Protein AF-A0A165X9K4-F1 (afdb_monomer_lite)

Foldseek 3Di:
DDDDDDDDDPPPPPPPPPQLDDDPVLVVVLVVCLVPVVLVVCCVQPVPCPDPVSCVVVQLVVLVVSCPDPSNVVVCVVPVPSSSVVSSVVNRCCSPPPNNVVSVVVVVVVDDPVDPPDDPDVVVVVVVVDDQFALLNVVCVVCVVVLVVCCVVVVPPDSVVSSVCVLVPDDPVVRVVSRVVSVVVVVVVVD

pLDDT: mean 76.03, std 18.78, range [31.62, 93.06]

Sequence (191 aa):
MAGSDENTTLEKKARGAKSTKLSPSQVSLVRAIVDGDFADHVREVDSTFKGFGTVSGWVDGKVKGILNMPEIRSNADEDPKGFTKSISNMFRNHYNNVLKKSYRLGLSSTGDPSSQALPPVDDGFVKLLLPPLTGRHLYEAENKAALNEQRVAGGVGNYQHVLKVAWDGLDGDARSEWEQRARDEEGNIDQ

Structure (mmCIF, N/CA/C/O backbone):
data_AF-A0A165X9K4-F1
#
_entry.id   AF-A0A165X9K4-F1
#
loop_
_atom_site.group_PDB
_atom_site.id
_atom_site.type_symbol
_atom_site.label_atom_id
_atom_site.label_alt_id
_atom_site.label_comp_id
_atom_site.label_asym_id
_atom_site.label_entity_id
_atom_site.label_seq_id
_atom_site.pdbx_PDB_ins_code
_atom_site.Cartn_x
_atom_site.Cartn_y
_atom_site.Cartn_z
_atom_site.occupancy
_atom_site.B_iso_or_equiv
_atom_site.auth_seq_id
_atom_site.auth_comp_id
_atom_site.auth_asym_id
_atom_site.auth_atom_id
_atom_site.pdbx_PDB_model_num
ATOM 1 N N . MET A 1 1 ? -62.594 31.881 13.524 1.00 36.97 1 MET A N 1
ATOM 2 C CA . MET A 1 1 ? -62.915 30.487 13.900 1.00 36.97 1 MET A CA 1
ATOM 3 C C . MET A 1 1 ? -61.973 29.559 13.146 1.00 36.97 1 MET A C 1
ATOM 5 O O . MET A 1 1 ? -61.484 29.951 12.100 1.00 36.97 1 MET A O 1
ATOM 9 N N . ALA A 1 2 ? -61.667 28.435 13.785 1.00 38.47 2 ALA A N 1
ATOM 10 C CA . ALA A 1 2 ? -60.535 27.516 13.642 1.00 38.47 2 ALA A CA 1
ATOM 11 C C . ALA A 1 2 ? -60.286 26.825 12.280 1.00 38.47 2 ALA A C 1
ATOM 13 O O . ALA A 1 2 ? -61.194 26.726 11.462 1.00 38.47 2 ALA A O 1
ATOM 14 N N . GLY A 1 3 ? -59.074 26.253 12.160 1.00 33.53 3 GLY A N 1
ATOM 15 C CA . GLY A 1 3 ? -58.672 25.169 11.240 1.00 33.53 3 GLY A CA 1
ATOM 16 C C . GLY A 1 3 ? -57.387 25.519 10.477 1.00 33.53 3 GLY A C 1
ATOM 17 O O . GLY A 1 3 ? -57.466 26.279 9.523 1.00 33.53 3 GLY A O 1
ATOM 18 N N . SER A 1 4 ? -56.172 25.261 10.982 1.00 43.62 4 SER A N 1
ATOM 19 C CA . SER A 1 4 ? -55.451 23.968 11.050 1.00 43.62 4 SER A CA 1
ATOM 20 C C . SER A 1 4 ? -55.237 23.323 9.680 1.00 43.62 4 SER A C 1
ATOM 22 O O . SER A 1 4 ? -56.209 22.864 9.108 1.00 43.62 4 SER A O 1
ATOM 24 N N . ASP A 1 5 ? -53.980 23.318 9.221 1.00 44.41 5 ASP A N 1
ATOM 25 C CA . ASP A 1 5 ? -53.308 22.306 8.378 1.00 44.41 5 ASP A CA 1
ATOM 26 C C . ASP A 1 5 ? -51.839 22.774 8.240 1.00 44.41 5 ASP A C 1
ATOM 28 O O . ASP A 1 5 ? -51.519 23.728 7.535 1.00 44.41 5 ASP A O 1
ATOM 32 N N . GLU A 1 6 ? -50.952 22.401 9.165 1.00 46.34 6 GLU A N 1
ATOM 33 C CA . GLU A 1 6 ? -50.006 21.288 8.982 1.00 46.34 6 GLU A CA 1
ATOM 34 C C . GLU A 1 6 ? -49.419 21.190 7.563 1.00 46.34 6 GLU A C 1
ATOM 36 O O . GLU A 1 6 ? -49.947 20.497 6.702 1.00 46.34 6 GLU A O 1
ATOM 41 N N . ASN A 1 7 ? -48.239 21.785 7.345 1.00 33.91 7 ASN A N 1
ATOM 42 C CA . ASN A 1 7 ? -47.247 21.105 6.513 1.00 33.91 7 ASN A CA 1
ATOM 43 C C . ASN A 1 7 ? -45.801 21.421 6.925 1.00 33.91 7 ASN A C 1
ATOM 45 O O . ASN A 1 7 ? -45.136 22.319 6.416 1.00 33.91 7 ASN A O 1
ATOM 49 N N . THR A 1 8 ? -45.360 20.648 7.913 1.00 35.78 8 THR A N 1
ATOM 50 C CA . THR A 1 8 ? -44.088 19.919 7.936 1.00 35.78 8 THR A CA 1
ATOM 51 C C . THR A 1 8 ? -42.862 20.631 7.361 1.00 35.78 8 THR A C 1
ATOM 53 O O . THR A 1 8 ? -42.432 20.417 6.228 1.00 35.78 8 THR A O 1
ATOM 56 N N . THR A 1 9 ? -42.211 21.388 8.239 1.00 34.47 9 THR A N 1
ATOM 57 C CA . THR A 1 9 ? -40.791 21.721 8.185 1.00 34.47 9 THR A CA 1
ATOM 58 C C . THR A 1 9 ? -39.959 20.459 7.919 1.00 34.47 9 THR A C 1
ATOM 60 O O . THR A 1 9 ? -39.709 19.655 8.817 1.00 34.47 9 THR A O 1
ATOM 63 N N . LEU A 1 10 ? -39.489 20.288 6.682 1.00 40.59 10 LEU A N 1
ATOM 64 C CA . LEU A 1 10 ? -38.404 19.366 6.347 1.00 40.59 10 LEU A CA 1
ATOM 65 C C . LEU A 1 10 ? -37.084 19.938 6.880 1.00 40.59 10 LEU A C 1
ATOM 67 O O . LEU A 1 10 ? -36.209 20.369 6.127 1.00 40.59 10 LEU A O 1
ATOM 71 N N . GLU A 1 11 ? -36.924 19.923 8.202 1.00 34.78 11 GLU A N 1
ATOM 72 C CA . GLU A 1 11 ? -35.610 20.014 8.821 1.00 34.78 11 GLU A CA 1
ATOM 73 C C . GLU A 1 11 ? -34.839 18.745 8.452 1.00 34.78 11 GLU A C 1
ATOM 75 O O . GLU A 1 11 ? -34.931 17.689 9.085 1.00 34.78 11 GLU A O 1
ATOM 80 N N . LYS A 1 12 ? -34.049 18.855 7.382 1.00 36.00 12 LYS A N 1
ATOM 81 C CA . LYS A 1 12 ? -32.903 17.984 7.150 1.00 36.00 12 LYS A CA 1
ATOM 82 C C . LYS A 1 12 ? -32.034 18.045 8.404 1.00 36.00 12 LYS A C 1
ATOM 84 O O . LYS A 1 12 ? -31.194 18.930 8.540 1.00 36.00 12 LYS A O 1
ATOM 89 N N . LYS A 1 13 ? -32.208 17.073 9.307 1.00 34.81 13 LYS A N 1
ATOM 90 C CA . LYS A 1 13 ? -31.216 16.720 10.325 1.00 34.81 13 LYS A CA 1
ATOM 91 C C . LYS A 1 13 ? -29.922 16.376 9.596 1.00 34.81 13 LYS A C 1
ATOM 93 O O . LYS A 1 13 ? -29.679 15.223 9.241 1.00 34.81 13 LYS A O 1
ATOM 98 N N . ALA A 1 14 ? -29.084 17.385 9.387 1.00 36.44 14 ALA A N 1
ATOM 99 C CA . ALA A 1 14 ? -27.665 17.213 9.177 1.00 36.44 14 ALA A CA 1
ATOM 100 C C . ALA A 1 14 ? -27.132 16.530 10.440 1.00 36.44 14 ALA A C 1
ATOM 102 O O . ALA A 1 14 ? -26.775 17.171 11.425 1.00 36.44 14 ALA A O 1
ATOM 103 N N . ARG A 1 15 ? -27.149 15.192 10.441 1.00 34.94 15 ARG A N 1
ATOM 104 C CA . ARG A 1 15 ? -26.413 14.376 11.402 1.00 34.94 15 ARG A CA 1
ATOM 105 C C . ARG A 1 15 ? -24.934 14.591 11.107 1.00 34.94 15 ARG A C 1
ATOM 107 O O . ARG A 1 15 ? -24.289 13.763 10.472 1.00 34.94 15 ARG A O 1
ATOM 114 N N . GLY A 1 16 ? -24.408 15.726 11.558 1.00 31.62 16 GLY A N 1
ATOM 115 C CA . GLY A 1 16 ? -22.992 15.889 11.818 1.00 31.62 16 GLY A CA 1
ATOM 116 C C . GLY A 1 16 ? -22.645 14.914 12.930 1.00 31.62 16 GLY A C 1
ATOM 117 O O . GLY A 1 16 ? -22.695 15.263 14.106 1.00 31.62 16 GLY A O 1
ATOM 118 N N . ALA A 1 17 ? -22.383 13.658 12.562 1.00 37.91 17 ALA A N 1
ATOM 119 C CA . ALA A 1 17 ? -21.730 12.719 13.449 1.00 37.91 17 ALA A CA 1
ATOM 120 C C . ALA A 1 17 ? -20.429 13.404 13.862 1.00 37.91 17 ALA A C 1
ATOM 122 O O . ALA A 1 17 ? -19.549 13.618 13.023 1.00 37.91 17 ALA A O 1
ATOM 123 N N . LYS A 1 18 ? -20.344 13.828 15.129 1.00 40.06 18 LYS A N 1
ATOM 124 C CA . LYS A 1 18 ? -19.078 14.256 15.716 1.00 40.06 18 LYS A CA 1
ATOM 125 C C . LYS A 1 18 ? -18.093 13.152 15.363 1.00 40.06 18 LYS A C 1
ATOM 127 O O . LYS A 1 18 ? -18.348 11.984 15.631 1.00 40.06 18 LYS A O 1
ATOM 132 N N . SER A 1 19 ? -17.042 13.511 14.641 1.00 45.59 19 SER A N 1
ATOM 133 C CA . SER A 1 19 ? -15.975 12.589 14.290 1.00 45.59 19 SER A CA 1
ATOM 134 C C . SER A 1 19 ? -15.363 12.111 15.606 1.00 45.59 19 SER A C 1
ATOM 136 O O . SER A 1 19 ? -14.510 12.809 16.152 1.00 45.59 19 SER A O 1
ATOM 138 N N . THR A 1 20 ? -15.822 10.973 16.127 1.00 57.31 20 THR A N 1
ATOM 139 C CA . THR A 1 20 ? -15.344 10.370 17.373 1.00 57.31 20 THR A CA 1
ATOM 140 C C . THR A 1 20 ? -13.901 9.922 17.163 1.00 57.31 20 THR A C 1
ATOM 142 O O . THR A 1 20 ? -13.613 8.812 16.710 1.00 57.31 20 THR A O 1
ATOM 145 N N . LYS A 1 21 ? -12.981 10.864 17.378 1.00 68.00 21 LYS A N 1
ATOM 146 C CA . LYS A 1 21 ? -11.539 10.671 17.273 1.00 68.00 21 LYS A CA 1
ATOM 147 C C . LYS A 1 21 ? -11.036 10.260 18.645 1.00 68.00 21 LYS A C 1
ATOM 149 O O . LYS A 1 21 ? -11.203 11.003 19.607 1.00 68.00 21 LYS A O 1
ATOM 154 N N . LEU A 1 22 ? -10.412 9.087 18.699 1.00 79.19 22 LEU A N 1
ATOM 155 C CA . LEU A 1 22 ? -9.531 8.701 19.798 1.00 79.19 22 LEU A CA 1
ATOM 156 C C . LEU A 1 22 ? -8.566 9.860 20.082 1.00 79.19 22 LEU A C 1
ATOM 158 O O . LEU A 1 22 ? -8.049 10.480 19.143 1.00 79.19 22 LEU A O 1
ATOM 162 N N . SER A 1 23 ? -8.321 10.156 21.357 1.00 84.88 23 SER A N 1
ATOM 163 C CA . SER A 1 23 ? -7.286 11.124 21.720 1.00 84.88 23 SER A CA 1
ATOM 164 C C . SER A 1 23 ? -5.907 10.620 21.258 1.00 84.88 23 SER A C 1
ATOM 166 O O . SER A 1 23 ? -5.722 9.413 21.077 1.00 84.88 23 SER A O 1
ATOM 168 N N . PRO A 1 24 ? -4.898 11.493 21.088 1.00 85.06 24 PRO A N 1
ATOM 169 C CA . PRO A 1 24 ? -3.557 11.057 20.697 1.00 85.06 24 PRO A CA 1
ATOM 170 C C . PRO A 1 24 ? -2.967 9.974 21.616 1.00 85.06 24 PRO A C 1
ATOM 172 O O . PRO A 1 24 ? -2.331 9.044 21.128 1.00 85.06 24 PRO A O 1
ATOM 175 N N . SER A 1 25 ? -3.233 10.041 22.927 1.00 85.62 25 SER A N 1
ATOM 176 C CA . SER A 1 25 ? -2.797 9.019 23.887 1.00 85.62 25 SER A CA 1
ATOM 177 C C . SER A 1 25 ? -3.502 7.677 23.672 1.00 85.62 25 SER A C 1
ATOM 179 O O . SER A 1 25 ? -2.843 6.639 23.649 1.00 85.62 25 SER A O 1
ATOM 181 N N . GLN A 1 26 ? -4.816 7.689 23.430 1.00 87.31 26 GLN A N 1
ATOM 182 C CA . GLN A 1 26 ? -5.590 6.485 23.115 1.00 87.31 26 GLN A CA 1
ATOM 183 C C . GLN A 1 26 ? -5.147 5.863 21.785 1.00 87.31 26 GLN A C 1
ATOM 185 O O . GLN A 1 26 ? -5.042 4.644 21.678 1.00 87.31 26 GLN A O 1
ATOM 190 N N . VAL A 1 27 ? -4.832 6.684 20.776 1.00 87.44 27 VAL A N 1
ATOM 191 C CA . VAL A 1 27 ? -4.283 6.199 19.500 1.00 87.44 27 VAL A CA 1
ATOM 192 C C . VAL A 1 27 ? -2.945 5.498 19.715 1.00 87.44 27 VAL A C 1
ATOM 194 O O . VAL A 1 27 ? -2.758 4.412 19.172 1.00 87.44 27 VAL A O 1
ATOM 197 N N . SER A 1 28 ? -2.028 6.081 20.491 1.00 86.81 28 SER A N 1
ATOM 198 C CA . SER A 1 28 ? -0.728 5.459 20.779 1.00 86.81 28 SER A CA 1
ATOM 199 C C . SER A 1 28 ? -0.872 4.130 21.521 1.00 86.81 28 SER A C 1
ATOM 201 O O . SER A 1 28 ? -0.214 3.162 21.149 1.00 86.81 28 SER A O 1
ATOM 203 N N . LEU A 1 29 ? -1.777 4.055 22.503 1.00 88.75 29 LEU A N 1
ATOM 204 C CA . LEU A 1 29 ? -2.079 2.817 23.225 1.00 88.75 29 LEU A CA 1
ATOM 205 C C . LEU A 1 29 ? -2.577 1.720 22.270 1.00 88.75 29 LEU A C 1
ATOM 207 O O . LEU A 1 29 ? -2.040 0.615 22.245 1.00 88.75 29 LEU A O 1
ATOM 211 N N . VAL A 1 30 ? -3.577 2.037 21.442 1.00 88.19 30 VAL A N 1
ATOM 212 C CA . VAL A 1 30 ? -4.139 1.076 20.484 1.00 88.19 30 VAL A CA 1
ATOM 213 C C . VAL A 1 30 ? -3.096 0.677 19.440 1.00 88.19 30 VAL A C 1
ATOM 215 O O . VAL A 1 30 ? -3.024 -0.494 19.082 1.00 88.19 30 VAL A O 1
ATOM 218 N N . ARG A 1 31 ? -2.254 1.609 18.974 1.00 88.75 31 ARG A N 1
ATOM 219 C CA . ARG A 1 31 ? -1.158 1.298 18.042 1.00 88.75 31 ARG A CA 1
ATOM 220 C C . ARG A 1 31 ? -0.151 0.325 18.631 1.00 88.75 31 ARG A C 1
ATOM 222 O O . ARG A 1 31 ? 0.204 -0.610 17.935 1.00 88.75 31 ARG A O 1
ATOM 229 N N . ALA A 1 32 ? 0.242 0.479 19.894 1.00 87.38 32 ALA A N 1
ATOM 230 C CA . ALA A 1 32 ? 1.168 -0.459 20.528 1.00 87.38 32 ALA A CA 1
ATOM 231 C C . ALA A 1 32 ? 0.633 -1.905 20.501 1.00 87.38 32 ALA A C 1
ATOM 233 O O . ALA A 1 32 ? 1.378 -2.840 20.223 1.00 87.38 32 ALA A O 1
ATOM 234 N N . ILE A 1 33 ? -0.676 -2.080 20.709 1.00 87.62 33 ILE A N 1
ATOM 235 C CA . ILE A 1 33 ? -1.339 -3.392 20.640 1.00 87.62 33 ILE A CA 1
ATOM 236 C C . ILE A 1 33 ? -1.434 -3.896 19.190 1.00 87.62 33 ILE A C 1
ATOM 238 O O . ILE A 1 33 ? -1.255 -5.082 18.921 1.00 87.62 33 ILE A O 1
ATOM 242 N N . VAL A 1 34 ? -1.738 -3.003 18.247 1.00 88.81 34 VAL A N 1
ATOM 243 C CA . VAL A 1 34 ? -1.876 -3.337 16.821 1.00 88.81 34 VAL A CA 1
ATOM 244 C C . VAL A 1 34 ? -0.527 -3.702 16.187 1.00 88.81 34 VAL A C 1
ATOM 246 O O . VAL A 1 34 ? -0.467 -4.631 15.387 1.00 88.81 34 VAL A O 1
ATOM 249 N N . ASP A 1 35 ? 0.543 -2.993 16.531 1.00 85.56 35 ASP A N 1
ATOM 250 C CA . ASP A 1 35 ? 1.872 -3.201 15.951 1.00 85.56 35 ASP A CA 1
ATOM 251 C C . ASP A 1 35 ? 2.603 -4.400 16.598 1.00 85.56 35 ASP A C 1
ATOM 253 O O . ASP A 1 35 ? 3.458 -5.005 15.955 1.00 85.56 35 ASP A O 1
ATOM 257 N N . GLY A 1 36 ? 2.256 -4.755 17.844 1.00 86.31 36 GLY A N 1
ATOM 258 C CA . GLY A 1 36 ? 2.783 -5.916 18.575 1.00 86.31 36 GLY A CA 1
ATOM 259 C C . GLY A 1 36 ? 1.897 -7.159 18.441 1.00 86.31 36 GLY A C 1
ATOM 260 O O . GLY A 1 36 ? 1.981 -7.884 17.450 1.00 86.31 36 GLY A O 1
ATOM 261 N N . ASP A 1 37 ? 1.021 -7.382 19.430 1.00 87.00 37 ASP A N 1
ATOM 262 C CA . ASP A 1 37 ? 0.166 -8.576 19.570 1.00 87.00 37 ASP A CA 1
ATOM 263 C C . ASP A 1 37 ? -0.525 -9.004 18.268 1.00 87.00 37 ASP A C 1
ATOM 265 O O . ASP A 1 37 ? -0.632 -10.192 17.959 1.00 87.00 37 ASP A O 1
ATOM 269 N N . PHE A 1 38 ? -1.059 -8.040 17.517 1.00 90.88 38 PHE A N 1
ATOM 270 C CA . PHE A 1 38 ? -1.811 -8.349 16.306 1.00 90.88 38 PHE A CA 1
ATOM 271 C C . PHE A 1 38 ? -0.919 -8.759 15.139 1.00 90.88 38 PHE A C 1
ATOM 273 O O . PHE A 1 38 ? -1.299 -9.652 14.384 1.00 90.88 38 PHE A O 1
ATOM 280 N N . ALA A 1 39 ? 0.260 -8.154 14.992 1.00 86.50 39 ALA A N 1
ATOM 281 C CA . ALA A 1 39 ? 1.205 -8.551 13.957 1.00 86.50 39 ALA A CA 1
ATOM 282 C C . ALA A 1 39 ? 1.671 -9.999 14.161 1.00 86.50 39 ALA A C 1
ATOM 284 O O . ALA A 1 39 ? 1.718 -10.766 13.197 1.00 86.50 39 ALA A O 1
ATOM 285 N N . ASP A 1 40 ? 1.941 -10.390 15.407 1.00 88.44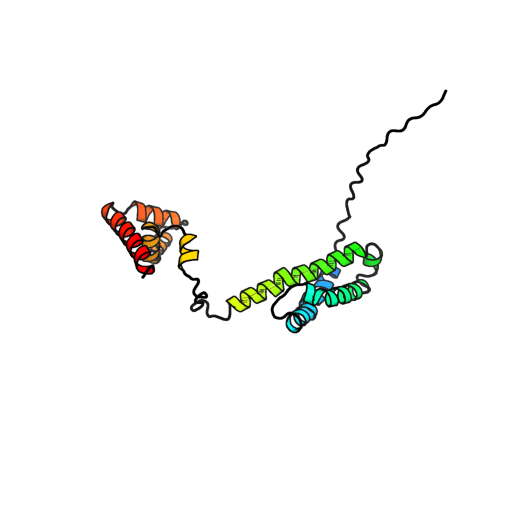 40 ASP A N 1
ATOM 286 C CA . ASP A 1 40 ? 2.346 -11.756 15.745 1.00 88.44 40 ASP A CA 1
ATOM 287 C C . ASP A 1 40 ? 1.211 -12.757 15.514 1.00 88.44 40 ASP A C 1
ATOM 289 O O . ASP A 1 40 ? 1.411 -13.773 14.845 1.00 88.44 40 ASP A O 1
ATOM 293 N N . HIS A 1 41 ? -0.010 -12.423 15.941 1.00 89.50 41 HIS A N 1
ATOM 294 C CA . HIS A 1 41 ? -1.173 -13.276 15.701 1.00 89.50 41 HIS A CA 1
ATOM 295 C C . HIS A 1 41 ? -1.468 -13.476 14.203 1.00 89.50 41 HIS A C 1
ATOM 297 O O . HIS A 1 41 ? -1.786 -14.582 13.765 1.00 89.50 41 HIS A O 1
ATOM 303 N N . VAL A 1 42 ? -1.338 -12.421 13.389 1.00 89.38 42 VAL A N 1
ATOM 304 C CA . VAL A 1 42 ? -1.527 -12.513 11.931 1.00 89.38 42 VAL A CA 1
ATOM 305 C C . VAL A 1 42 ? -0.479 -13.428 11.296 1.00 89.38 42 VAL A C 1
ATOM 307 O O . VAL A 1 42 ? -0.833 -14.212 10.419 1.00 89.38 42 VAL A O 1
ATOM 310 N N . ARG A 1 43 ? 0.787 -13.376 11.734 1.00 86.38 43 ARG A N 1
ATOM 311 C CA . ARG A 1 43 ? 1.837 -14.276 11.220 1.00 86.38 43 ARG A CA 1
ATOM 312 C C . ARG A 1 43 ? 1.549 -15.743 11.532 1.00 86.38 43 ARG A C 1
ATOM 314 O O . ARG A 1 43 ? 1.855 -16.591 10.702 1.00 86.38 43 ARG A O 1
ATOM 321 N N . GLU A 1 44 ? 0.971 -16.030 12.694 1.00 88.75 44 GLU A N 1
ATOM 322 C CA . GLU A 1 44 ? 0.642 -17.392 13.121 1.00 88.75 44 GLU A CA 1
ATOM 323 C C . GLU A 1 44 ? -0.581 -17.953 12.378 1.00 88.75 44 GLU A C 1
ATOM 325 O O . GLU A 1 44 ? -0.537 -19.062 11.846 1.00 88.75 44 GLU A O 1
ATOM 330 N N . VAL A 1 45 ? -1.670 -17.181 12.311 1.00 88.44 45 VAL A N 1
ATOM 331 C CA . VAL A 1 45 ? -2.980 -17.682 11.857 1.00 88.44 45 VAL A CA 1
ATOM 332 C C . VAL A 1 45 ? -3.249 -17.404 10.373 1.00 88.44 45 VAL A C 1
ATOM 334 O O . VAL A 1 45 ? -3.986 -18.147 9.723 1.00 88.44 45 VAL A O 1
ATOM 337 N N . ASP A 1 46 ? -2.651 -16.355 9.804 1.00 88.81 46 ASP A N 1
ATOM 338 C CA . ASP A 1 46 ? -2.842 -15.958 8.405 1.00 88.81 46 ASP A CA 1
ATOM 339 C C . ASP A 1 46 ? -1.528 -15.528 7.731 1.00 88.81 46 ASP A C 1
ATOM 341 O O . ASP A 1 46 ? -1.422 -14.452 7.137 1.00 88.81 46 ASP A O 1
ATOM 345 N N . SER A 1 47 ? -0.524 -16.407 7.784 1.00 84.00 47 SER A N 1
ATOM 346 C CA . SER A 1 47 ? 0.814 -16.183 7.212 1.00 84.00 47 SER A CA 1
ATOM 347 C C . SER A 1 47 ? 0.817 -15.838 5.715 1.00 84.00 47 SER A C 1
ATOM 349 O O . SER A 1 47 ? 1.730 -15.169 5.236 1.00 84.00 47 SER A O 1
ATOM 351 N N . THR A 1 48 ? -0.210 -16.260 4.970 1.00 84.19 48 THR A N 1
ATOM 352 C CA . THR A 1 48 ? -0.366 -16.008 3.525 1.00 84.19 48 THR A CA 1
ATOM 353 C C . THR A 1 48 ? -1.350 -14.882 3.190 1.00 84.19 48 THR A C 1
ATOM 355 O O . THR A 1 48 ? -1.627 -14.640 2.016 1.00 84.19 48 THR A O 1
ATOM 358 N N . PHE A 1 49 ? -1.912 -14.198 4.190 1.00 86.44 49 PHE A N 1
ATOM 359 C CA . PHE A 1 49 ? -2.842 -13.076 4.008 1.00 86.44 49 PHE A CA 1
ATOM 360 C C . PHE A 1 49 ? -4.085 -13.396 3.151 1.00 86.44 49 PHE A C 1
ATOM 362 O O . PHE A 1 49 ? -4.452 -12.625 2.245 1.00 86.44 49 PHE A O 1
ATOM 369 N N . LYS A 1 50 ? -4.754 -14.519 3.451 1.00 84.62 50 LYS A N 1
ATOM 370 C CA . LYS A 1 50 ? -5.982 -14.999 2.781 1.00 84.62 50 LYS A CA 1
ATOM 371 C C . LYS A 1 50 ? -7.125 -13.994 2.898 1.00 84.62 50 LYS A C 1
ATOM 373 O O . LYS A 1 50 ? -7.943 -13.874 1.989 1.00 84.62 50 LYS A O 1
ATOM 378 N N . GLY A 1 51 ? -7.154 -13.226 3.984 1.00 87.19 51 GLY A N 1
ATOM 379 C CA . GLY A 1 51 ? -8.077 -12.115 4.155 1.00 87.19 51 GLY A CA 1
ATOM 380 C C . GLY A 1 51 ? -8.344 -11.793 5.617 1.00 87.19 51 GLY A C 1
ATOM 381 O O . GLY A 1 51 ? -8.238 -12.638 6.497 1.00 87.19 51 GLY A O 1
ATOM 382 N N . PHE A 1 52 ? -8.783 -10.559 5.871 1.00 90.19 52 PHE A N 1
ATOM 383 C CA . PHE A 1 52 ? -9.040 -10.077 7.232 1.00 90.19 52 PHE A CA 1
ATOM 384 C C . PHE A 1 52 ? -10.094 -10.902 7.994 1.00 90.19 52 PHE A C 1
ATOM 386 O O . PHE A 1 52 ? -10.101 -10.901 9.219 1.00 90.19 52 PHE A O 1
ATOM 393 N N . GLY A 1 53 ? -10.976 -11.621 7.288 1.00 89.81 53 GLY A N 1
ATOM 394 C CA . GLY A 1 53 ? -11.966 -12.503 7.914 1.00 89.81 53 GLY A CA 1
ATOM 395 C C . GLY A 1 53 ? -11.348 -13.625 8.756 1.00 89.81 53 GLY A C 1
ATOM 396 O O . GLY A 1 53 ? -11.957 -14.049 9.729 1.00 89.81 53 GLY A O 1
ATOM 397 N N . THR A 1 54 ? -10.122 -14.059 8.446 1.00 88.50 54 THR A N 1
ATOM 398 C CA . THR A 1 54 ? -9.420 -15.105 9.208 1.00 88.50 54 THR A CA 1
ATOM 399 C C . THR A 1 54 ? -9.057 -14.645 10.623 1.00 88.50 54 THR A C 1
ATOM 401 O O . THR A 1 54 ? -9.042 -15.444 11.551 1.00 88.50 54 THR A O 1
ATOM 404 N N . VAL A 1 55 ? -8.805 -13.345 10.804 1.00 92.38 55 VAL A N 1
ATOM 405 C CA . VAL A 1 55 ? -8.389 -12.752 12.087 1.00 92.38 55 VAL A CA 1
ATOM 406 C C . VAL A 1 55 ? -9.490 -11.921 12.750 1.00 92.38 55 VAL A C 1
ATOM 408 O O . VAL A 1 55 ? -9.318 -11.451 13.874 1.00 92.38 55 VAL A O 1
ATOM 411 N N . SER A 1 56 ? -10.640 -11.732 12.092 1.00 91.31 56 SER A N 1
ATOM 412 C CA . SER A 1 56 ? -11.684 -10.817 12.572 1.00 91.31 56 SER A CA 1
ATOM 413 C C . SER A 1 56 ? -12.282 -11.243 13.910 1.00 91.31 56 SER A C 1
ATOM 415 O O . SER A 1 56 ? -12.531 -10.386 14.748 1.00 91.31 56 SER A O 1
ATOM 417 N N . GLY A 1 57 ? -12.446 -12.549 14.156 1.00 91.62 57 GLY A N 1
ATOM 418 C CA . GLY A 1 57 ? -12.966 -13.044 15.437 1.00 91.62 57 GLY A CA 1
ATOM 419 C C . GLY A 1 57 ? -12.053 -12.707 16.622 1.00 91.62 57 GLY A C 1
ATOM 420 O O . GLY A 1 57 ? -12.531 -12.314 17.687 1.00 91.62 57 GLY A O 1
ATOM 421 N N . TRP A 1 58 ? -10.734 -12.787 16.422 1.00 93.06 58 TRP A N 1
ATOM 422 C CA . TRP A 1 58 ? -9.754 -12.370 17.425 1.00 93.06 58 TRP A CA 1
ATOM 423 C C . TRP A 1 58 ? -9.778 -10.855 17.630 1.00 93.06 58 TRP A C 1
ATOM 425 O O . TRP A 1 58 ? -9.803 -10.384 18.769 1.00 93.06 58 TRP A O 1
ATOM 435 N N . VAL A 1 59 ? -9.839 -10.089 16.533 1.00 92.81 59 VAL A N 1
ATOM 436 C CA . VAL A 1 59 ? -9.928 -8.624 16.584 1.00 92.81 59 VAL A CA 1
ATOM 437 C C . VAL A 1 59 ? -11.167 -8.197 17.363 1.00 92.81 59 VAL A C 1
ATOM 439 O O . VAL A 1 59 ? -11.038 -7.393 18.278 1.00 92.81 59 VAL A O 1
ATOM 442 N N . ASP A 1 60 ? -12.340 -8.771 17.098 1.00 92.06 60 ASP A N 1
ATOM 443 C CA . ASP A 1 60 ? -13.577 -8.432 17.810 1.00 92.06 60 ASP A CA 1
ATOM 444 C C . ASP A 1 60 ? -13.462 -8.673 19.326 1.00 92.06 60 ASP A C 1
ATOM 446 O O . ASP A 1 60 ? -13.929 -7.860 20.132 1.00 92.06 60 ASP A O 1
ATOM 450 N N . GLY A 1 61 ? -12.799 -9.761 19.731 1.00 90.31 61 GLY A N 1
ATOM 451 C CA . GLY A 1 61 ? -12.486 -10.040 21.133 1.00 90.31 61 GLY A CA 1
ATOM 452 C C . GLY A 1 61 ? -11.534 -9.006 21.743 1.00 90.31 61 GLY A C 1
ATOM 453 O O . GLY A 1 61 ? -11.794 -8.477 22.826 1.00 90.31 61 GLY A O 1
ATOM 454 N N . LYS A 1 62 ? -10.459 -8.659 21.029 1.00 91.31 62 LYS A N 1
ATOM 455 C CA . LYS A 1 62 ? -9.475 -7.664 21.480 1.00 91.31 62 LYS A CA 1
ATOM 456 C C . LYS A 1 62 ? -10.048 -6.254 21.533 1.00 91.31 62 LYS A C 1
ATOM 458 O O . LYS A 1 62 ? -9.788 -5.556 22.507 1.00 91.31 62 LYS A O 1
ATOM 463 N N . VAL A 1 63 ? -10.877 -5.845 20.571 1.00 91.81 63 VAL A N 1
ATOM 464 C CA . VAL A 1 63 ? -11.560 -4.543 20.599 1.00 91.81 63 VAL A CA 1
ATOM 465 C C . VAL A 1 63 ? -12.451 -4.436 21.831 1.00 91.81 63 VAL A C 1
ATOM 467 O O . VAL A 1 63 ? -12.372 -3.435 22.536 1.00 91.81 63 VAL A O 1
ATOM 470 N N . LYS A 1 64 ? -13.224 -5.477 22.169 1.00 90.56 64 LYS A N 1
ATOM 471 C CA . LYS A 1 64 ? -13.995 -5.501 23.426 1.00 90.56 64 LYS A CA 1
ATOM 472 C C . LYS A 1 64 ? -13.097 -5.359 24.658 1.00 90.56 64 LYS A C 1
ATOM 474 O O . LYS A 1 64 ? -13.461 -4.644 25.585 1.00 90.56 64 LYS A O 1
ATOM 479 N N . GLY A 1 65 ? -11.927 -5.999 24.673 1.00 89.44 65 GLY A N 1
ATOM 480 C CA . GLY A 1 65 ? -10.942 -5.832 25.748 1.00 89.44 65 GLY A CA 1
ATOM 481 C C . GLY A 1 65 ? -10.423 -4.395 25.863 1.00 89.44 65 GLY A C 1
ATOM 482 O O . GLY A 1 65 ? -10.421 -3.829 26.951 1.00 89.44 65 GLY A O 1
ATOM 483 N N . ILE A 1 66 ? -10.063 -3.780 24.734 1.00 89.31 66 ILE A N 1
ATOM 484 C CA . ILE A 1 66 ? -9.558 -2.401 24.659 1.00 89.31 66 ILE A CA 1
ATOM 485 C C . ILE A 1 66 ? -10.612 -1.393 25.132 1.00 89.31 66 ILE A C 1
ATOM 487 O O . ILE A 1 66 ? -10.292 -0.465 25.866 1.00 89.31 66 ILE A O 1
ATOM 491 N N . LEU A 1 67 ? -11.879 -1.583 24.758 1.00 89.31 67 LEU A N 1
ATOM 492 C CA . LEU A 1 67 ? -12.972 -0.703 25.190 1.00 89.31 67 LEU A CA 1
ATOM 493 C C . LEU A 1 67 ? -13.191 -0.727 26.708 1.00 89.31 67 LEU A C 1
ATOM 495 O O . LEU A 1 67 ? -13.685 0.248 27.260 1.00 89.31 67 LEU A O 1
ATOM 499 N N . ASN A 1 68 ? -12.804 -1.810 27.385 1.00 89.38 68 ASN A N 1
ATOM 500 C CA . ASN A 1 68 ? -12.904 -1.932 28.838 1.00 89.38 68 ASN A CA 1
ATOM 501 C C . ASN A 1 68 ? -11.682 -1.371 29.590 1.00 89.38 68 ASN A C 1
ATOM 503 O O . ASN A 1 68 ? -11.692 -1.361 30.822 1.00 89.38 68 ASN A O 1
ATOM 507 N N . MET A 1 69 ? -10.641 -0.905 28.888 1.00 89.25 69 MET A N 1
ATOM 508 C CA . MET A 1 69 ? -9.461 -0.303 29.518 1.00 89.25 69 MET A CA 1
ATOM 509 C C . MET A 1 69 ? -9.819 1.039 30.173 1.00 89.25 69 MET A C 1
ATOM 511 O O . MET A 1 69 ? -10.549 1.819 29.556 1.00 89.25 69 MET A O 1
ATOM 515 N N . PRO A 1 70 ? -9.315 1.353 31.382 1.00 84.88 70 PRO A N 1
ATOM 516 C CA . PRO A 1 70 ? -9.655 2.584 32.105 1.00 84.88 70 PRO A CA 1
ATOM 517 C C . PRO A 1 70 ? -9.493 3.869 31.278 1.00 84.88 70 PRO A C 1
ATOM 519 O O . PRO A 1 70 ? -10.305 4.785 31.380 1.00 84.88 70 PRO A O 1
ATOM 522 N N . GLU A 1 71 ? -8.481 3.912 30.413 1.00 84.94 71 GLU A N 1
ATOM 523 C CA . GLU A 1 71 ? -8.104 5.057 29.580 1.00 84.94 71 GLU A CA 1
ATOM 524 C C . GLU A 1 71 ? -9.068 5.304 28.409 1.00 84.94 71 GLU A C 1
ATOM 526 O O . GLU A 1 71 ? -9.059 6.382 27.809 1.00 84.94 71 GLU A O 1
ATOM 531 N N . ILE A 1 72 ? -9.874 4.302 28.047 1.00 84.25 72 ILE A N 1
ATOM 532 C CA . ILE A 1 72 ? -10.797 4.338 26.904 1.00 84.25 72 ILE A CA 1
ATOM 533 C C . ILE A 1 72 ? -12.249 4.229 27.369 1.00 84.25 72 ILE A C 1
ATOM 535 O O . ILE A 1 72 ? -13.109 4.903 26.803 1.00 84.25 72 ILE A O 1
ATOM 539 N N . ARG A 1 73 ? -12.518 3.445 28.417 1.00 85.44 73 ARG A N 1
ATOM 540 C CA . ARG A 1 73 ? -13.853 3.085 28.903 1.00 85.44 73 ARG A CA 1
ATOM 541 C C . ARG A 1 73 ? -14.763 4.286 29.119 1.00 85.44 73 ARG A C 1
ATOM 543 O O . ARG A 1 73 ? -15.859 4.301 28.580 1.00 85.44 73 ARG A O 1
ATOM 550 N N . SER A 1 74 ? -14.281 5.322 29.811 1.00 80.88 74 SER A N 1
ATOM 551 C CA . SER A 1 74 ? -15.087 6.522 30.084 1.00 80.88 74 SER A CA 1
ATOM 552 C C . SER A 1 74 ? -15.607 7.192 28.807 1.00 80.88 74 SER A C 1
ATOM 554 O O . SER A 1 74 ? -16.732 7.671 28.790 1.00 80.88 74 SER A O 1
ATOM 556 N N . ASN A 1 75 ? -14.812 7.209 27.733 1.00 79.38 75 ASN A N 1
ATOM 557 C CA . ASN A 1 75 ? -15.205 7.824 26.461 1.00 79.38 75 ASN A CA 1
ATOM 558 C C . ASN A 1 75 ? -15.968 6.833 25.568 1.00 79.38 75 ASN A C 1
ATOM 560 O O . ASN A 1 75 ? -16.820 7.222 24.772 1.00 79.38 75 ASN A O 1
ATOM 564 N N . ALA A 1 76 ? -15.643 5.544 25.680 1.00 80.88 76 ALA A N 1
ATOM 565 C CA . ALA A 1 76 ? -16.318 4.475 24.963 1.00 80.88 76 ALA A CA 1
ATOM 566 C C . ALA A 1 76 ? -17.751 4.257 25.462 1.00 80.88 76 ALA A C 1
ATOM 568 O O . ALA A 1 76 ? -18.601 3.893 24.658 1.00 80.88 76 ALA A O 1
ATOM 569 N N . ASP A 1 77 ? -18.037 4.512 26.740 1.00 83.69 77 ASP A N 1
ATOM 570 C CA . ASP A 1 77 ? -19.393 4.433 27.294 1.00 83.69 77 ASP A CA 1
ATOM 571 C C . ASP A 1 77 ? -20.315 5.521 26.699 1.00 83.69 77 ASP A C 1
ATOM 573 O O . ASP A 1 77 ? -21.514 5.293 26.533 1.00 83.69 77 ASP A O 1
ATOM 577 N N . GLU A 1 78 ? -19.760 6.672 26.294 1.00 83.25 78 GLU A N 1
ATOM 578 C CA . GLU A 1 78 ? -20.506 7.748 25.621 1.00 83.25 78 GLU A CA 1
ATOM 579 C C . GLU A 1 78 ? -20.831 7.426 24.149 1.00 83.25 78 GLU A C 1
ATOM 581 O O . GLU A 1 78 ? -21.914 7.761 23.662 1.00 83.25 78 GLU A O 1
ATOM 586 N N . ASP A 1 79 ? -19.913 6.775 23.422 1.00 82.69 79 ASP A N 1
ATOM 587 C CA . ASP A 1 79 ? -20.107 6.360 22.022 1.00 82.69 79 ASP A CA 1
ATOM 588 C C . ASP A 1 79 ? -19.456 4.994 21.719 1.00 82.69 79 ASP A C 1
ATOM 590 O O . ASP A 1 79 ? -18.419 4.902 21.041 1.00 82.69 79 ASP A O 1
ATOM 594 N N . PRO A 1 80 ? -20.085 3.888 22.153 1.00 83.00 80 PRO A N 1
ATOM 595 C CA . PRO A 1 80 ? -19.483 2.562 22.035 1.00 83.00 80 PRO A CA 1
ATOM 596 C C . PRO A 1 80 ? -19.349 2.125 20.576 1.00 83.00 80 PRO A C 1
ATOM 598 O O . PRO A 1 80 ? -18.383 1.457 20.196 1.00 83.00 80 PRO A O 1
ATOM 601 N N . LYS A 1 81 ? -20.294 2.527 19.716 1.00 86.00 81 LYS A N 1
ATOM 602 C CA . LYS A 1 81 ? -20.286 2.170 18.291 1.00 86.00 81 LYS A CA 1
ATOM 603 C C . LYS A 1 81 ? -19.194 2.922 17.531 1.00 86.00 81 LYS A C 1
ATOM 605 O O . LYS A 1 81 ? -18.519 2.310 16.698 1.00 86.00 81 LYS A O 1
ATOM 610 N N . GLY A 1 82 ? -18.998 4.212 17.812 1.00 85.25 82 GLY A N 1
ATOM 611 C CA . GLY A 1 82 ? -17.938 5.013 17.203 1.00 85.25 82 GLY A CA 1
ATOM 612 C C . GLY A 1 82 ? -16.550 4.508 17.575 1.00 85.25 82 GLY A C 1
ATOM 613 O O . GLY A 1 82 ? -15.734 4.264 16.684 1.00 85.25 82 GLY A O 1
ATOM 614 N N . PHE A 1 83 ? -16.305 4.248 18.863 1.00 86.19 83 PHE A N 1
ATOM 615 C CA . PHE A 1 83 ? -15.022 3.714 19.331 1.00 86.19 83 PHE A CA 1
ATOM 616 C C . PHE A 1 83 ? -14.733 2.317 18.777 1.00 86.19 83 PHE A C 1
ATOM 618 O O . PHE A 1 83 ? -13.645 2.090 18.244 1.00 86.19 83 PHE A O 1
ATOM 625 N N . THR A 1 84 ? -15.718 1.410 18.801 1.00 89.50 84 THR A N 1
ATOM 626 C CA . THR A 1 84 ? -15.580 0.069 18.204 1.00 89.50 84 THR A CA 1
ATOM 627 C C . THR A 1 84 ? -15.163 0.168 16.739 1.00 89.50 84 THR A C 1
ATOM 629 O O . THR A 1 84 ? -14.214 -0.492 16.314 1.00 89.50 84 THR A O 1
ATOM 632 N N . LYS A 1 85 ? -15.834 1.027 15.958 1.00 89.19 85 LYS A N 1
ATOM 633 C CA . LYS A 1 85 ? -15.533 1.220 14.535 1.00 89.19 85 LYS A CA 1
ATOM 634 C C . LYS A 1 85 ? -14.141 1.815 14.322 1.00 89.19 85 LYS A C 1
ATOM 636 O O . LYS A 1 85 ? -13.410 1.334 13.458 1.00 89.19 85 LYS A O 1
ATOM 641 N N . SER A 1 86 ? -13.770 2.837 15.091 1.00 88.56 86 SER A N 1
ATOM 642 C CA . SER A 1 86 ? -12.461 3.491 14.991 1.00 88.56 86 SER A CA 1
ATOM 643 C C . SER A 1 86 ? -11.319 2.521 15.282 1.00 88.56 86 SER A C 1
ATOM 645 O O . SER A 1 86 ? -10.399 2.408 14.473 1.00 88.56 86 SER A O 1
ATOM 647 N N . ILE A 1 87 ? -11.414 1.760 16.374 1.00 90.00 87 ILE A N 1
ATOM 648 C CA . ILE A 1 87 ? -10.403 0.769 16.755 1.00 90.00 87 ILE A CA 1
ATOM 649 C C . ILE A 1 87 ? -10.356 -0.363 15.718 1.00 90.00 87 ILE A C 1
ATOM 651 O O . ILE A 1 87 ? -9.283 -0.679 15.208 1.00 90.00 87 ILE A O 1
ATOM 655 N N . SER A 1 88 ? -11.504 -0.918 15.316 1.00 91.31 88 SER A N 1
ATOM 656 C CA . SER A 1 88 ? -11.561 -1.989 14.302 1.00 91.31 88 SER A CA 1
ATOM 657 C C . SER A 1 88 ? -10.943 -1.559 12.968 1.00 91.31 88 SER A C 1
ATOM 659 O O . SER A 1 88 ? -10.233 -2.329 12.320 1.00 91.31 88 SER A O 1
ATOM 661 N N . ASN A 1 89 ? -11.157 -0.303 12.566 1.00 91.38 89 ASN A N 1
ATOM 662 C CA . ASN A 1 89 ? -10.530 0.258 11.374 1.00 91.38 89 ASN A CA 1
ATOM 663 C C . ASN A 1 89 ? -9.006 0.354 11.508 1.00 91.38 89 ASN A C 1
ATOM 665 O O . ASN A 1 89 ? -8.321 0.184 10.503 1.00 91.38 89 ASN A O 1
ATOM 669 N N . MET A 1 90 ? -8.456 0.590 12.704 1.00 91.00 90 MET A N 1
ATOM 670 C CA . MET A 1 90 ? -7.003 0.577 12.910 1.00 91.00 90 MET A CA 1
ATOM 671 C C . MET A 1 90 ? -6.414 -0.811 12.643 1.00 91.00 90 MET A C 1
ATOM 673 O O . MET A 1 90 ? -5.482 -0.911 11.848 1.00 91.00 90 MET A O 1
ATOM 677 N N . PHE A 1 91 ? -7.008 -1.875 13.193 1.00 92.38 91 PHE A N 1
ATOM 678 C CA . PHE A 1 91 ? -6.599 -3.258 12.904 1.00 92.38 91 PHE A CA 1
ATOM 679 C C . PHE A 1 91 ? -6.704 -3.579 11.409 1.00 92.38 91 PHE A C 1
ATOM 681 O O . PHE A 1 91 ? -5.763 -4.083 10.795 1.00 92.38 91 PHE A O 1
ATOM 688 N N . ARG A 1 92 ? -7.836 -3.230 10.787 1.00 92.88 92 ARG A N 1
ATOM 689 C CA . ARG A 1 92 ? -8.079 -3.496 9.364 1.00 92.88 92 ARG A CA 1
ATOM 690 C C . ARG A 1 92 ? -7.113 -2.743 8.454 1.00 92.88 92 ARG A C 1
ATOM 692 O O . ARG A 1 92 ? -6.653 -3.294 7.452 1.00 92.88 92 ARG A O 1
ATOM 699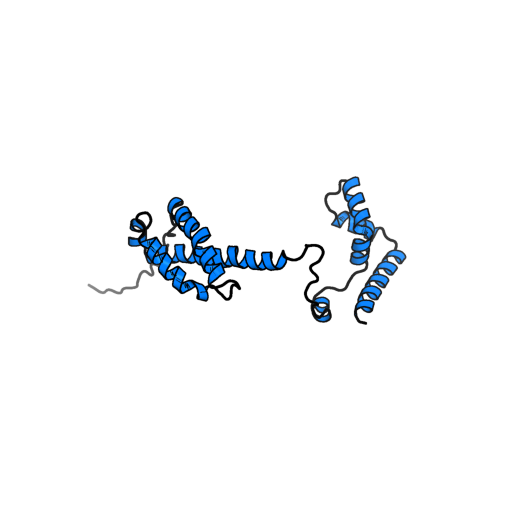 N N . ASN A 1 93 ? -6.799 -1.496 8.791 1.00 91.19 93 ASN A N 1
ATOM 700 C CA . ASN A 1 93 ? -5.840 -0.688 8.050 1.00 91.19 93 ASN A CA 1
ATOM 701 C C . ASN A 1 93 ? -4.420 -1.216 8.231 1.00 91.19 93 ASN A C 1
ATOM 703 O O . ASN A 1 93 ? -3.705 -1.315 7.239 1.00 91.19 93 ASN A O 1
ATOM 707 N N . HIS A 1 94 ? -4.026 -1.590 9.449 1.00 90.38 94 HIS A N 1
ATOM 708 C CA . HIS A 1 94 ? -2.709 -2.165 9.704 1.00 90.38 94 HIS A CA 1
ATOM 709 C C . HIS A 1 94 ? -2.528 -3.492 8.949 1.00 90.38 94 HIS A C 1
ATOM 711 O O . HIS A 1 94 ? -1.550 -3.663 8.224 1.00 90.38 94 HIS A O 1
ATOM 717 N N . TYR A 1 95 ? -3.526 -4.378 8.981 1.00 91.31 95 TYR A N 1
ATOM 718 C CA . TYR A 1 95 ? -3.506 -5.627 8.217 1.00 91.31 95 TYR A CA 1
ATOM 719 C C . TYR A 1 95 ? -3.336 -5.391 6.706 1.00 91.31 95 TYR A C 1
ATOM 721 O O . TYR A 1 95 ? -2.434 -5.951 6.086 1.00 91.31 95 TYR A O 1
ATOM 729 N N . ASN A 1 96 ? -4.179 -4.546 6.098 1.00 89.44 96 ASN A N 1
ATOM 730 C CA . ASN A 1 96 ? -4.188 -4.378 4.639 1.00 89.44 96 ASN A CA 1
ATOM 731 C C . ASN A 1 96 ? -3.036 -3.515 4.115 1.00 89.44 96 ASN A C 1
ATOM 733 O O . ASN A 1 96 ? -2.532 -3.774 3.023 1.00 89.44 96 ASN A O 1
ATOM 737 N N . ASN A 1 97 ? -2.654 -2.470 4.852 1.00 87.00 97 ASN A N 1
ATOM 738 C CA . ASN A 1 97 ? -1.708 -1.468 4.366 1.00 87.00 97 ASN A CA 1
ATOM 739 C C . ASN A 1 97 ? -0.291 -1.656 4.887 1.00 87.00 97 ASN A C 1
ATOM 741 O O . ASN A 1 97 ? 0.626 -1.189 4.221 1.00 87.00 97 ASN A O 1
ATOM 745 N N . VAL A 1 98 ? -0.109 -2.306 6.036 1.00 86.31 98 VAL A N 1
ATOM 746 C CA . VAL A 1 98 ? 1.218 -2.550 6.606 1.00 86.31 98 VAL A CA 1
ATOM 747 C C . VAL A 1 98 ? 1.583 -4.008 6.378 1.00 86.31 98 VAL A C 1
ATOM 749 O O . VAL A 1 98 ? 2.373 -4.298 5.489 1.00 86.31 98 VAL A O 1
ATOM 752 N N . LEU A 1 99 ? 0.934 -4.941 7.075 1.00 86.38 99 LEU A N 1
ATOM 753 C CA . LEU A 1 99 ? 1.350 -6.346 7.086 1.00 86.38 99 LEU A CA 1
ATOM 754 C C . LEU A 1 99 ? 1.260 -7.006 5.703 1.00 86.38 99 LEU A C 1
ATOM 756 O O . LEU A 1 99 ? 2.248 -7.544 5.206 1.00 86.38 99 LEU A O 1
ATOM 760 N N . LYS A 1 100 ? 0.107 -6.900 5.031 1.00 86.69 100 LYS A N 1
ATOM 761 C CA . LYS A 1 100 ? -0.102 -7.504 3.707 1.00 86.69 100 LYS A CA 1
ATOM 762 C C . LYS A 1 100 ? 0.791 -6.890 2.629 1.00 86.69 100 LYS A C 1
ATOM 764 O O . LYS A 1 100 ? 1.238 -7.599 1.727 1.00 86.69 100 LYS A O 1
ATOM 769 N N . LYS A 1 101 ? 1.053 -5.579 2.699 1.00 84.50 101 LYS A N 1
ATOM 770 C CA . LYS A 1 101 ? 1.969 -4.914 1.760 1.00 84.50 101 LYS A CA 1
ATOM 771 C C . LYS A 1 101 ? 3.411 -5.339 2.015 1.00 84.50 101 LYS A C 1
ATOM 773 O O . LYS A 1 101 ? 4.079 -5.724 1.063 1.00 84.50 101 LYS A O 1
ATOM 778 N N . SER A 1 102 ? 3.854 -5.349 3.271 1.00 82.06 102 SER A N 1
ATOM 779 C CA . SER A 1 102 ? 5.196 -5.803 3.649 1.00 82.06 102 SER A CA 1
ATOM 780 C C . SER A 1 102 ? 5.438 -7.261 3.275 1.00 82.06 102 SER A C 1
ATOM 782 O O . SER A 1 102 ? 6.508 -7.574 2.777 1.00 82.06 102 SER A O 1
ATOM 784 N N . TYR A 1 103 ? 4.448 -8.144 3.424 1.00 80.25 103 TYR A N 1
ATOM 785 C CA . TYR A 1 103 ? 4.541 -9.530 2.959 1.00 80.25 103 TYR A CA 1
ATOM 786 C C . TYR A 1 103 ? 4.734 -9.626 1.442 1.00 80.25 103 TYR A C 1
ATOM 788 O O . TYR A 1 103 ? 5.639 -10.309 0.977 1.00 80.25 103 TYR A O 1
ATOM 796 N N . ARG A 1 104 ? 3.940 -8.887 0.655 1.00 78.00 104 ARG A N 1
ATOM 797 C CA . ARG A 1 104 ? 4.086 -8.857 -0.813 1.00 78.00 104 ARG A CA 1
ATOM 798 C C . ARG A 1 104 ? 5.446 -8.319 -1.251 1.00 78.00 104 ARG A C 1
ATOM 800 O O . ARG A 1 104 ? 6.064 -8.880 -2.150 1.00 78.00 104 ARG A O 1
ATOM 807 N N . LEU A 1 105 ? 5.919 -7.261 -0.597 1.00 71.94 105 LEU A N 1
ATOM 808 C CA . LEU A 1 105 ? 7.250 -6.707 -0.835 1.00 71.94 105 LEU A CA 1
ATOM 809 C C . LEU A 1 105 ? 8.352 -7.671 -0.382 1.00 71.94 105 LEU A C 1
ATOM 811 O O . LEU A 1 105 ? 9.350 -7.800 -1.075 1.00 71.94 105 LEU A O 1
ATOM 815 N N . GLY A 1 106 ? 8.162 -8.391 0.724 1.00 61.19 106 GLY A N 1
ATOM 816 C CA . GLY A 1 106 ? 9.099 -9.389 1.245 1.00 61.19 106 GLY A CA 1
ATOM 817 C C . GLY A 1 106 ? 9.234 -10.617 0.342 1.00 61.19 106 GLY A C 1
ATOM 818 O O . GLY A 1 106 ? 10.355 -11.064 0.104 1.00 61.19 106 GLY A O 1
ATOM 819 N N . LEU A 1 107 ? 8.130 -11.089 -0.252 1.00 57.69 107 LEU A N 1
ATOM 820 C CA . LEU A 1 107 ? 8.172 -12.072 -1.346 1.00 57.69 107 LEU A CA 1
ATOM 821 C C . LEU A 1 107 ? 8.925 -11.523 -2.563 1.00 57.69 107 LEU A C 1
ATOM 823 O O . LEU A 1 107 ? 9.620 -12.266 -3.244 1.00 57.69 107 LEU A O 1
ATOM 827 N N . SER A 1 108 ? 8.825 -10.215 -2.800 1.00 50.97 108 SER A N 1
ATOM 828 C CA . SER A 1 108 ? 9.561 -9.524 -3.860 1.00 50.97 108 SER A CA 1
ATOM 829 C C . SER A 1 108 ? 10.997 -9.146 -3.455 1.00 50.97 108 SER A C 1
ATOM 831 O O . SER A 1 108 ? 11.698 -8.565 -4.269 1.00 50.97 108 SER A O 1
ATOM 833 N N . SER A 1 109 ? 11.465 -9.451 -2.238 1.00 43.09 109 SER A N 1
ATOM 834 C CA . SER A 1 109 ? 12.799 -9.045 -1.741 1.00 43.09 109 SER A CA 1
ATOM 835 C C . SER A 1 109 ? 13.690 -10.217 -1.328 1.00 43.09 109 SER A C 1
ATOM 837 O O . SER A 1 109 ? 14.811 -10.005 -0.880 1.00 43.09 109 SER A O 1
ATOM 839 N N . THR A 1 110 ? 13.215 -11.460 -1.459 1.00 44.91 110 THR A N 1
ATOM 840 C CA . THR A 1 110 ? 14.041 -12.663 -1.230 1.00 44.91 110 THR A CA 1
ATOM 841 C C . THR A 1 110 ? 14.789 -13.128 -2.481 1.00 44.91 110 THR A C 1
ATOM 843 O O . THR A 1 110 ? 15.541 -14.095 -2.422 1.00 44.91 110 THR A O 1
ATOM 846 N N . GLY A 1 111 ? 14.624 -12.421 -3.599 1.00 40.56 111 GLY A N 1
ATOM 847 C CA . GLY A 1 111 ? 15.527 -12.495 -4.738 1.00 40.56 111 GLY A CA 1
ATOM 848 C C . GLY A 1 111 ? 16.372 -11.233 -4.749 1.00 40.56 111 GLY A C 1
ATOM 849 O O . GLY A 1 111 ? 15.823 -10.138 -4.648 1.00 40.56 111 GLY A O 1
ATOM 850 N N . ASP A 1 112 ? 17.686 -11.403 -4.847 1.00 41.00 112 ASP A N 1
ATOM 851 C CA . ASP A 1 112 ? 18.624 -10.380 -5.301 1.00 41.00 112 ASP A CA 1
ATOM 852 C C . ASP A 1 112 ? 17.935 -9.459 -6.339 1.00 41.00 112 ASP A C 1
ATOM 854 O O . ASP A 1 112 ? 17.368 -9.981 -7.307 1.00 41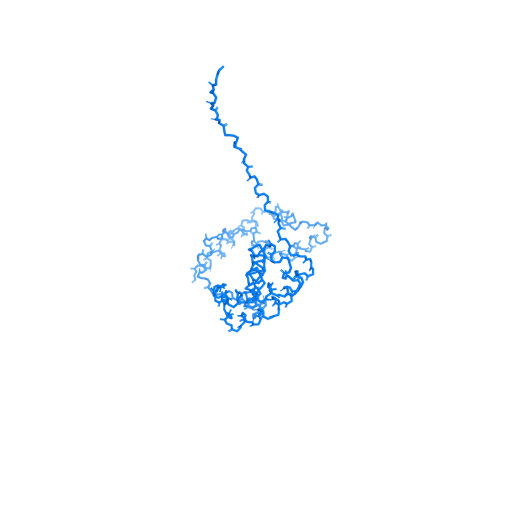.00 112 ASP A O 1
ATOM 858 N N . PRO A 1 113 ? 17.910 -8.121 -6.172 1.00 48.34 113 PRO A N 1
ATOM 859 C CA . PRO A 1 113 ? 17.300 -7.221 -7.155 1.00 48.34 113 PRO A CA 1
ATOM 860 C C . PRO A 1 113 ? 17.951 -7.329 -8.547 1.00 48.34 113 PRO A C 1
ATOM 862 O O . PRO A 1 113 ? 17.407 -6.794 -9.509 1.00 48.34 113 PRO A O 1
ATOM 865 N N . SER A 1 114 ? 19.077 -8.047 -8.670 1.00 45.25 114 SER A N 1
ATOM 866 C CA . SER A 1 114 ? 19.719 -8.412 -9.935 1.00 45.25 114 SER A CA 1
ATOM 867 C C . SER A 1 114 ? 19.305 -9.785 -10.508 1.00 45.25 114 SER A C 1
ATOM 869 O O . SER A 1 114 ? 19.819 -10.171 -11.557 1.00 45.25 114 SER A O 1
ATOM 871 N N . SER A 1 115 ? 18.421 -10.551 -9.852 1.00 40.72 115 SER A N 1
ATOM 872 C CA . SER A 1 115 ? 18.097 -11.936 -10.249 1.00 40.72 115 SER A CA 1
ATOM 873 C C . SER A 1 115 ? 16.620 -12.333 -10.118 1.00 40.72 115 SER A C 1
ATOM 875 O O . SER A 1 115 ? 16.280 -13.513 -10.208 1.00 40.72 115 SER A O 1
ATOM 877 N N . GLN A 1 116 ? 15.701 -11.374 -9.966 1.00 42.34 116 GLN A N 1
ATOM 878 C CA . GLN A 1 116 ? 14.283 -11.654 -10.206 1.00 42.34 116 GLN A CA 1
ATOM 879 C C . GLN A 1 116 ? 14.011 -11.749 -11.703 1.00 42.34 116 GLN A C 1
ATOM 881 O O . GLN A 1 116 ? 13.531 -10.811 -12.335 1.00 42.34 116 GLN A O 1
ATOM 886 N N . ALA A 1 117 ? 14.277 -12.928 -12.259 1.00 44.78 117 ALA A N 1
ATOM 887 C CA . ALA A 1 117 ? 13.484 -13.385 -13.380 1.00 44.78 117 ALA A CA 1
ATOM 888 C C . ALA A 1 117 ? 12.027 -13.402 -12.898 1.00 44.78 117 ALA A C 1
ATOM 890 O O . ALA A 1 117 ? 11.659 -14.166 -12.000 1.00 44.78 117 ALA A O 1
ATOM 891 N N . LEU A 1 118 ? 11.216 -12.500 -13.454 1.00 45.28 118 LEU A N 1
ATOM 892 C CA . LEU A 1 118 ? 9.763 -12.615 -13.422 1.00 45.28 118 LEU A CA 1
ATOM 893 C C . LEU A 1 118 ? 9.399 -14.075 -13.766 1.00 45.28 118 LEU A C 1
ATOM 895 O O . LEU A 1 118 ? 10.135 -14.705 -14.537 1.00 45.28 118 LEU A O 1
ATOM 899 N N . PRO A 1 119 ? 8.295 -14.644 -13.234 1.00 46.47 119 PRO A N 1
ATOM 900 C CA . PRO A 1 119 ? 7.771 -15.878 -13.819 1.00 46.47 119 PRO A CA 1
ATOM 901 C C . PRO A 1 119 ? 7.724 -15.658 -15.335 1.00 46.47 119 PRO A C 1
ATOM 903 O O . PRO A 1 119 ? 7.386 -14.532 -15.710 1.00 46.47 119 PRO A O 1
ATOM 906 N N . PRO A 1 120 ? 8.106 -16.632 -16.185 1.00 46.78 120 PRO A N 1
ATOM 907 C CA . PRO A 1 120 ? 8.002 -16.463 -17.624 1.00 46.78 120 PRO A CA 1
ATOM 908 C C . PRO A 1 120 ? 6.523 -16.233 -17.897 1.00 46.78 120 PRO A C 1
ATOM 910 O O . PRO A 1 120 ? 5.709 -17.156 -17.907 1.00 46.78 120 PRO A O 1
ATOM 913 N N . VAL A 1 121 ? 6.150 -14.960 -17.962 1.00 47.50 121 VAL A N 1
ATOM 914 C CA . VAL A 1 121 ? 4.876 -14.555 -18.492 1.00 47.50 121 VAL A CA 1
ATOM 915 C C . VAL A 1 121 ? 4.971 -15.045 -19.912 1.00 47.50 121 VAL A C 1
ATOM 917 O O . VAL A 1 121 ? 5.997 -14.831 -20.553 1.00 47.50 121 VAL A O 1
ATOM 920 N N . ASP A 1 122 ? 3.966 -15.793 -20.346 1.00 51.84 122 ASP A N 1
ATOM 921 C CA . ASP A 1 122 ? 3.864 -16.183 -21.738 1.00 51.84 122 ASP A CA 1
ATOM 922 C C . ASP A 1 122 ? 3.875 -14.875 -22.539 1.00 51.84 122 ASP A C 1
ATOM 924 O O . ASP A 1 122 ? 2.917 -14.089 -22.516 1.00 51.84 122 ASP A O 1
ATOM 928 N N . ASP A 1 123 ? 5.062 -14.559 -23.054 1.00 53.97 123 ASP A N 1
ATOM 929 C CA . ASP A 1 123 ? 5.545 -13.184 -23.223 1.00 53.97 123 ASP A CA 1
ATOM 930 C C . ASP A 1 123 ? 4.709 -12.471 -24.291 1.00 53.97 123 ASP A C 1
ATOM 932 O O . ASP A 1 123 ? 4.562 -11.252 -24.299 1.00 53.97 123 ASP A O 1
ATOM 936 N N . GLY A 1 124 ? 4.043 -13.262 -25.137 1.00 55.38 124 GLY A N 1
ATOM 937 C CA . GLY A 1 124 ? 3.107 -12.810 -26.153 1.00 55.38 124 GLY A CA 1
ATOM 938 C C . GLY A 1 124 ? 1.963 -11.955 -25.607 1.00 55.38 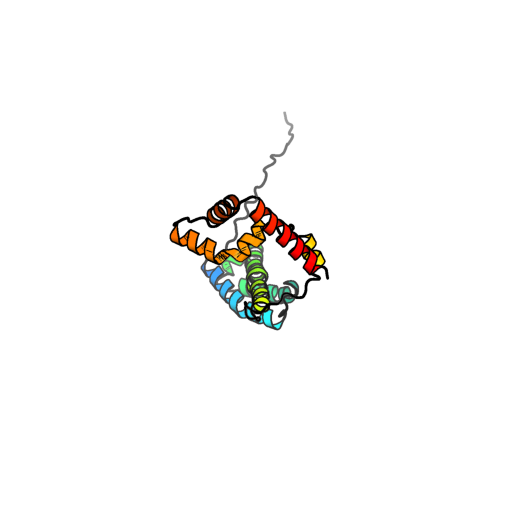124 GLY A C 1
ATOM 939 O O . GLY A 1 124 ? 1.641 -10.940 -26.217 1.00 55.38 124 GLY A O 1
ATOM 940 N N . PHE A 1 125 ? 1.353 -12.279 -24.457 1.00 55.78 125 PHE A N 1
ATOM 941 C CA . PHE A 1 125 ? 0.194 -11.495 -23.996 1.00 55.78 125 PHE A CA 1
ATOM 942 C C . PHE A 1 125 ? 0.590 -10.127 -23.430 1.00 55.78 125 PHE A C 1
ATOM 944 O O . PHE A 1 125 ? -0.102 -9.141 -23.671 1.00 55.78 125 PHE A O 1
ATOM 951 N N . VAL A 1 126 ? 1.703 -10.041 -22.695 1.00 62.72 126 VAL A N 1
ATOM 952 C CA . VAL A 1 126 ? 2.196 -8.750 -22.184 1.00 62.72 126 VAL A CA 1
ATOM 953 C C . VAL A 1 126 ? 2.782 -7.907 -23.313 1.00 62.72 126 VAL A C 1
ATOM 955 O O . VAL A 1 126 ? 2.527 -6.705 -23.336 1.00 62.72 126 VAL A O 1
ATOM 958 N N . LYS A 1 127 ? 3.457 -8.516 -24.297 1.00 57.38 127 LYS A N 1
ATOM 959 C CA . LYS A 1 127 ? 3.902 -7.827 -25.520 1.00 57.38 127 LYS A CA 1
ATOM 960 C C . LYS A 1 127 ? 2.742 -7.189 -26.288 1.00 57.38 127 LYS A C 1
ATOM 962 O O . LYS A 1 127 ? 2.863 -6.043 -26.693 1.00 57.38 127 LYS A O 1
ATOM 967 N N . LEU A 1 128 ? 1.586 -7.857 -26.392 1.00 63.75 128 LEU A N 1
ATOM 968 C CA . LEU A 1 128 ? 0.383 -7.293 -27.033 1.00 63.75 128 LEU A CA 1
ATOM 969 C C . LEU A 1 128 ? -0.216 -6.083 -26.294 1.00 63.75 128 LEU A C 1
ATOM 971 O O . LEU A 1 128 ? -1.028 -5.353 -26.862 1.00 63.75 128 LEU A O 1
ATOM 975 N N . LEU A 1 129 ? 0.146 -5.879 -25.025 1.00 73.56 129 LEU A N 1
ATOM 976 C CA . LEU A 1 129 ? -0.284 -4.730 -24.226 1.00 73.56 129 LEU A CA 1
ATOM 977 C C . LEU A 1 129 ? 0.734 -3.583 -24.244 1.00 73.56 129 LEU A C 1
ATOM 979 O O . LEU A 1 129 ? 0.404 -2.478 -23.804 1.00 73.56 129 LEU A O 1
ATOM 983 N N . LEU A 1 130 ? 1.955 -3.830 -24.723 1.00 70.56 130 LEU A N 1
ATOM 984 C CA . LEU A 1 130 ? 3.007 -2.829 -24.828 1.00 70.56 130 LEU A CA 1
ATOM 985 C C . LEU A 1 130 ? 3.006 -2.208 -26.233 1.00 70.56 130 LEU A C 1
ATOM 987 O O . LEU A 1 130 ? 2.768 -2.899 -27.221 1.00 70.56 130 LEU A O 1
ATOM 991 N N . PRO A 1 131 ? 3.244 -0.891 -26.351 1.00 72.62 131 PRO A N 1
ATOM 992 C CA . PRO A 1 131 ? 3.440 -0.276 -27.655 1.00 72.62 131 PRO A CA 1
ATOM 993 C C . PRO A 1 131 ? 4.697 -0.855 -28.331 1.00 72.62 131 PRO A C 1
ATOM 995 O O . PRO A 1 131 ? 5.660 -1.164 -27.622 1.00 72.62 131 PRO A O 1
ATOM 998 N N . PRO A 1 132 ? 4.712 -0.955 -29.674 1.00 77.69 132 PRO A N 1
ATOM 999 C CA . PRO A 1 132 ? 5.829 -1.536 -30.410 1.00 77.69 132 PRO A CA 1
ATOM 1000 C C . PRO A 1 132 ? 7.137 -0.791 -30.133 1.00 77.69 132 PRO A C 1
ATOM 1002 O O . PRO A 1 132 ? 7.146 0.429 -29.894 1.00 77.69 132 PRO A O 1
ATOM 1005 N N . LEU A 1 133 ? 8.250 -1.527 -30.157 1.00 82.19 133 LEU A N 1
ATOM 1006 C CA . LEU A 1 133 ? 9.574 -0.949 -29.945 1.00 82.19 133 LEU A CA 1
ATOM 1007 C C . LEU A 1 133 ? 9.870 0.053 -31.070 1.00 82.19 133 LEU A C 1
ATOM 1009 O O . LEU A 1 133 ? 9.796 -0.261 -32.253 1.00 82.19 133 LEU A O 1
ATOM 1013 N N . THR A 1 134 ? 10.203 1.291 -30.705 1.00 87.62 134 THR A N 1
ATOM 1014 C CA . THR A 1 134 ? 10.539 2.330 -31.688 1.00 87.62 134 THR A CA 1
ATOM 1015 C C . THR A 1 134 ? 12.051 2.453 -31.822 1.00 87.62 134 THR A C 1
ATOM 1017 O O . THR A 1 134 ? 12.772 2.264 -30.840 1.00 87.62 134 THR A O 1
ATOM 1020 N N . GLY A 1 135 ? 12.539 2.867 -32.997 1.00 87.94 135 GLY A N 1
ATOM 1021 C CA . GLY A 1 135 ? 13.970 3.130 -33.207 1.00 87.94 135 GLY A CA 1
ATOM 1022 C C . GLY A 1 135 ? 14.549 4.126 -32.199 1.00 87.94 135 GLY A C 1
ATOM 1023 O O . GLY A 1 135 ? 15.679 3.975 -31.746 1.00 87.94 135 GLY A O 1
ATOM 1024 N N . ARG A 1 136 ? 13.738 5.091 -31.745 1.00 89.00 136 ARG A N 1
ATOM 1025 C CA . ARG A 1 136 ? 14.128 6.039 -30.697 1.00 89.00 136 ARG A CA 1
ATOM 1026 C C . ARG A 1 136 ? 14.321 5.374 -29.334 1.00 89.00 136 ARG A C 1
ATOM 1028 O O . ARG A 1 136 ? 15.234 5.763 -28.611 1.00 89.00 136 ARG A O 1
ATOM 1035 N N . HIS A 1 137 ? 13.476 4.407 -28.974 1.00 87.44 137 HIS A N 1
ATOM 1036 C CA . HIS A 1 137 ? 13.634 3.645 -27.731 1.00 87.44 137 HIS A CA 1
ATOM 1037 C C . HIS A 1 137 ? 14.894 2.777 -27.773 1.00 87.44 137 HIS A C 1
ATOM 1039 O O . HIS A 1 137 ? 15.629 2.730 -26.789 1.00 87.44 137 HIS A O 1
ATOM 1045 N N . LEU A 1 138 ? 15.176 2.150 -28.919 1.00 88.94 138 LEU A N 1
ATOM 1046 C CA . LEU A 1 138 ? 16.395 1.366 -29.111 1.00 88.94 138 LEU A CA 1
ATOM 1047 C C . LEU A 1 138 ? 17.650 2.252 -29.034 1.00 88.94 138 LEU A C 1
ATOM 1049 O O . LEU A 1 138 ? 18.588 1.959 -28.293 1.00 88.94 138 LEU A O 1
ATOM 1053 N N . TYR A 1 139 ? 17.618 3.407 -29.699 1.00 89.81 139 TYR A N 1
ATOM 1054 C CA . TYR A 1 139 ? 18.676 4.411 -29.619 1.00 89.81 139 TYR A CA 1
ATOM 1055 C C . TYR A 1 139 ? 18.905 4.915 -28.187 1.00 89.81 139 TYR A C 1
ATOM 1057 O O . TYR A 1 139 ? 20.053 5.017 -27.753 1.00 89.81 139 TYR A O 1
ATOM 1065 N N . GLU A 1 140 ? 17.836 5.208 -27.437 1.00 91.44 140 GLU A N 1
ATOM 1066 C CA . GLU A 1 140 ? 17.921 5.595 -26.024 1.00 91.44 140 GLU A CA 1
ATOM 1067 C C . GLU A 1 140 ? 18.578 4.499 -25.181 1.00 91.44 140 GLU A C 1
ATOM 1069 O O . GLU A 1 140 ? 19.443 4.807 -24.361 1.00 91.44 140 GLU A O 1
ATOM 1074 N N . ALA A 1 141 ? 18.187 3.237 -25.381 1.00 87.31 141 ALA A N 1
ATOM 1075 C CA . ALA A 1 141 ? 18.702 2.101 -24.627 1.00 87.31 141 ALA A CA 1
ATOM 1076 C C . ALA A 1 141 ? 20.211 1.905 -24.841 1.00 87.31 141 ALA A C 1
ATOM 1078 O O . ALA A 1 141 ? 20.951 1.786 -23.862 1.00 87.31 141 ALA A O 1
ATOM 1079 N N . GLU A 1 142 ? 20.675 1.946 -26.093 1.00 89.75 142 GLU A N 1
ATOM 1080 C CA . GLU A 1 142 ? 22.089 1.741 -26.434 1.00 89.75 142 GLU A CA 1
ATOM 1081 C C . GLU A 1 142 ? 22.972 2.957 -26.107 1.00 89.75 142 GLU A C 1
ATOM 1083 O O . GLU A 1 142 ? 24.128 2.800 -25.716 1.00 89.75 142 GLU A O 1
ATOM 1088 N N . ASN A 1 143 ? 22.436 4.180 -26.188 1.00 88.81 143 ASN A N 1
ATOM 1089 C CA . ASN A 1 143 ? 23.212 5.416 -25.997 1.00 88.81 143 ASN A CA 1
ATOM 1090 C C . ASN A 1 143 ? 22.996 6.067 -24.623 1.00 88.81 143 ASN A C 1
ATOM 1092 O O . ASN A 1 143 ? 23.432 7.196 -24.376 1.00 88.81 143 ASN A O 1
ATOM 1096 N N . LYS A 1 144 ? 22.338 5.365 -23.693 1.00 87.56 144 LYS A N 1
ATOM 1097 C CA . LYS A 1 144 ? 21.907 5.909 -22.398 1.00 87.56 144 LYS A CA 1
ATOM 1098 C C . LYS A 1 144 ? 23.036 6.541 -21.587 1.00 87.56 144 LYS A C 1
ATOM 1100 O O . LYS A 1 144 ? 22.838 7.602 -20.993 1.00 87.56 144 LYS A O 1
ATOM 1105 N N . ALA A 1 145 ? 24.201 5.892 -21.553 1.00 84.81 145 ALA A N 1
ATOM 1106 C CA . ALA A 1 145 ? 25.373 6.369 -20.822 1.00 84.81 145 ALA A CA 1
ATOM 1107 C C . ALA A 1 145 ? 25.895 7.691 -21.406 1.00 84.81 145 ALA A C 1
ATOM 1109 O O . ALA A 1 145 ? 25.991 8.681 -20.683 1.00 84.81 145 ALA A O 1
ATOM 1110 N N . ALA A 1 146 ? 26.100 7.742 -22.725 1.00 85.44 146 ALA A N 1
ATOM 1111 C CA . ALA A 1 146 ? 26.562 8.937 -23.428 1.00 85.44 146 ALA A CA 1
ATOM 1112 C C . ALA A 1 146 ? 25.577 10.114 -23.294 1.00 85.44 146 ALA A C 1
ATOM 1114 O O . ALA A 1 146 ? 25.980 11.250 -23.044 1.00 85.44 146 ALA A O 1
ATOM 1115 N N . LEU A 1 147 ? 24.269 9.848 -23.380 1.00 87.44 147 LEU A N 1
ATOM 1116 C CA . LEU A 1 147 ? 23.227 10.865 -23.190 1.00 87.44 147 LEU A CA 1
ATOM 1117 C C . LEU A 1 147 ? 23.200 11.413 -21.755 1.00 87.44 147 LEU A C 1
ATOM 1119 O O . LEU A 1 147 ? 22.965 12.605 -21.544 1.00 87.44 147 LEU A O 1
ATOM 1123 N N . ASN A 1 148 ? 23.452 10.565 -20.755 1.00 86.25 148 ASN A N 1
ATOM 1124 C CA . ASN A 1 148 ? 23.548 11.001 -19.362 1.00 86.25 148 ASN A CA 1
ATOM 1125 C C . ASN A 1 148 ? 24.806 11.833 -19.103 1.00 86.25 148 ASN A C 1
ATOM 1127 O O . ASN A 1 148 ? 24.731 12.825 -18.380 1.00 86.25 148 ASN A O 1
ATOM 1131 N N . GLU A 1 149 ? 25.936 11.477 -19.706 1.00 85.38 149 GLU A N 1
ATOM 1132 C CA . GLU A 1 149 ? 27.160 12.276 -19.622 1.00 85.38 149 GLU A CA 1
ATOM 1133 C C . GLU A 1 149 ? 26.969 13.654 -20.262 1.00 85.38 149 GLU A C 1
ATOM 1135 O O . GLU A 1 149 ? 27.274 14.666 -19.632 1.00 85.38 149 GLU A O 1
ATOM 1140 N N . GLN A 1 150 ? 26.357 13.724 -21.450 1.00 80.12 150 GLN A N 1
ATOM 1141 C CA . GLN A 1 150 ? 26.011 14.993 -22.105 1.00 80.12 150 GLN A CA 1
ATOM 1142 C C . GLN A 1 150 ? 25.062 15.848 -21.261 1.00 80.12 150 GLN A C 1
ATOM 1144 O O . GLN A 1 150 ? 25.230 17.065 -21.164 1.00 80.12 150 GLN A O 1
ATOM 1149 N N . ARG A 1 151 ? 24.078 15.220 -20.612 1.00 86.12 151 ARG A N 1
ATOM 1150 C CA . ARG A 1 151 ? 23.153 15.897 -19.698 1.00 86.12 151 ARG A CA 1
ATOM 1151 C C . ARG A 1 151 ? 23.889 16.525 -18.511 1.00 86.12 151 ARG A C 1
ATOM 1153 O O . ARG A 1 151 ? 23.628 17.6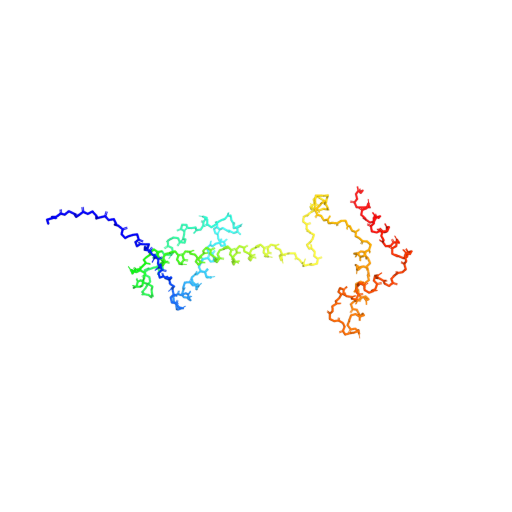82 -18.181 1.00 86.12 151 ARG A O 1
ATOM 1160 N N . VAL A 1 152 ? 24.781 15.766 -17.870 1.00 81.62 152 VAL A N 1
ATOM 1161 C CA . VAL A 1 152 ? 25.554 16.217 -16.701 1.00 81.62 152 VAL A CA 1
ATOM 1162 C C . VAL A 1 152 ? 26.554 17.304 -17.099 1.00 81.62 152 VAL A C 1
ATOM 1164 O O . VAL A 1 152 ? 26.620 18.333 -16.431 1.00 81.62 152 VAL A O 1
ATOM 1167 N N . ALA A 1 153 ? 27.272 17.125 -18.209 1.00 78.06 153 ALA A N 1
ATOM 1168 C CA . ALA A 1 153 ? 28.253 18.086 -18.711 1.00 78.06 153 ALA A CA 1
ATOM 1169 C C . ALA A 1 153 ? 27.611 19.390 -19.216 1.00 78.06 153 ALA A C 1
ATOM 1171 O O . ALA A 1 153 ? 28.153 20.471 -19.002 1.00 78.06 153 ALA A O 1
ATOM 1172 N N . GLY A 1 154 ? 26.441 19.305 -19.856 1.00 72.19 154 GLY A N 1
ATOM 1173 C CA . GLY A 1 154 ? 25.702 20.457 -20.376 1.00 72.19 154 GLY A CA 1
ATOM 1174 C C . GLY A 1 154 ? 24.839 21.189 -19.343 1.00 72.19 154 GLY A C 1
ATOM 1175 O O . GLY A 1 154 ? 24.182 22.165 -19.696 1.00 72.19 154 GLY A O 1
ATOM 1176 N N . GLY A 1 155 ? 24.780 20.717 -18.091 1.00 74.56 155 GLY A N 1
ATOM 1177 C CA . GLY A 1 155 ? 23.947 21.314 -17.038 1.00 74.56 155 GLY A CA 1
ATOM 1178 C C . GLY A 1 155 ? 22.437 21.261 -17.316 1.00 74.56 155 GLY A C 1
ATOM 1179 O O . GLY A 1 155 ? 21.660 21.984 -16.690 1.00 74.56 155 GLY A O 1
ATOM 1180 N N . VAL A 1 156 ? 21.994 20.421 -18.257 1.00 71.19 156 VAL A N 1
ATOM 1181 C CA . VAL A 1 156 ? 20.586 20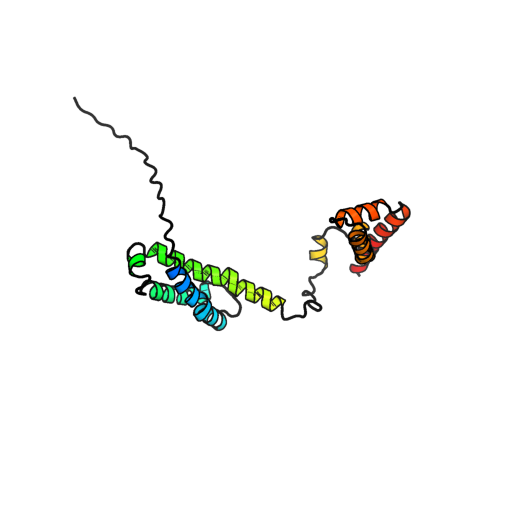.325 -18.657 1.00 71.19 156 VAL A CA 1
ATOM 1182 C C . VAL A 1 156 ? 19.861 19.395 -17.688 1.00 71.19 156 VAL A C 1
ATOM 1184 O O . VAL A 1 156 ? 20.095 18.192 -17.652 1.00 71.19 156 VAL A O 1
ATOM 1187 N N . GLY A 1 157 ? 18.928 19.924 -16.894 1.00 74.31 157 GLY A N 1
ATOM 1188 C CA . GLY A 1 157 ? 18.188 19.118 -15.912 1.00 74.31 157 GLY A CA 1
ATOM 1189 C C . GLY A 1 157 ? 17.305 18.024 -16.531 1.00 74.31 157 GLY A C 1
ATOM 1190 O O . GLY A 1 157 ? 17.043 17.008 -15.885 1.00 74.31 157 GLY A O 1
ATOM 1191 N N . ASN A 1 158 ? 16.884 18.200 -17.788 1.00 86.44 158 ASN A N 1
ATOM 1192 C CA . ASN A 1 158 ? 15.904 17.350 -18.456 1.00 86.44 158 ASN A CA 1
ATOM 1193 C C . ASN A 1 158 ? 16.548 16.368 -19.453 1.00 86.44 158 ASN A C 1
ATOM 1195 O O . ASN A 1 158 ? 16.870 16.732 -20.582 1.00 86.44 158 ASN A O 1
ATOM 1199 N N . TYR A 1 159 ? 16.664 15.100 -19.050 1.00 86.88 159 TYR A N 1
ATOM 1200 C CA . TYR A 1 159 ? 17.169 14.004 -19.887 1.00 86.88 159 TYR A CA 1
ATOM 1201 C C . TYR A 1 159 ? 16.388 13.835 -21.201 1.00 86.88 159 TYR A C 1
ATOM 1203 O O . TYR A 1 159 ? 16.983 13.652 -22.260 1.00 86.88 159 TYR A O 1
ATOM 1211 N N . GLN A 1 160 ? 15.060 13.982 -21.159 1.00 87.75 160 GLN A N 1
ATOM 1212 C CA . GLN A 1 160 ? 14.203 13.816 -22.338 1.00 87.75 160 GLN A CA 1
ATOM 1213 C C . GLN A 1 160 ? 14.470 14.878 -23.407 1.00 87.75 160 GLN A C 1
ATOM 1215 O O . GLN A 1 160 ? 14.318 14.615 -24.599 1.00 87.75 160 GLN A O 1
ATOM 1220 N N . HIS A 1 161 ? 14.908 16.070 -22.993 1.00 87.62 161 HIS A N 1
ATOM 1221 C CA . HIS A 1 161 ? 15.330 17.109 -23.925 1.00 87.62 161 HIS A CA 1
ATOM 1222 C C . HIS A 1 161 ? 16.635 16.724 -24.634 1.00 87.62 161 HIS A C 1
ATOM 1224 O O . HIS A 1 161 ? 16.730 16.877 -25.847 1.00 87.62 161 HIS A O 1
ATOM 1230 N N . VAL A 1 162 ? 17.622 16.201 -23.899 1.00 87.50 162 VAL A N 1
ATOM 1231 C CA . VAL A 1 162 ? 18.914 15.766 -24.464 1.00 87.50 162 VAL A CA 1
ATOM 1232 C C . VAL A 1 162 ? 18.709 14.621 -25.454 1.00 87.50 162 VAL A C 1
ATOM 1234 O O . VAL A 1 162 ? 19.178 14.705 -26.584 1.00 87.50 162 VAL A O 1
ATOM 1237 N N . LEU A 1 163 ? 17.918 13.613 -25.075 1.00 90.56 163 LEU A N 1
ATOM 1238 C CA . LEU A 1 163 ? 17.545 12.511 -25.961 1.00 90.56 163 LEU A CA 1
ATOM 1239 C C . LEU A 1 163 ? 16.845 13.009 -27.230 1.00 90.56 163 LEU A C 1
ATOM 1241 O O . LEU A 1 163 ? 17.156 12.547 -28.322 1.00 90.56 163 LEU A O 1
ATOM 1245 N N . LYS A 1 164 ? 15.901 13.950 -27.097 1.00 91.31 164 LYS A N 1
ATOM 1246 C CA . LYS A 1 164 ? 15.189 14.505 -28.251 1.00 91.31 164 LYS A CA 1
ATOM 1247 C C . LYS A 1 164 ? 16.144 15.221 -29.204 1.00 91.31 164 LYS A C 1
ATOM 1249 O O . LYS A 1 164 ? 16.079 14.965 -30.393 1.00 91.31 164 LYS A O 1
ATOM 1254 N N . VAL A 1 165 ? 17.027 16.081 -28.696 1.00 90.12 165 VAL A N 1
ATOM 1255 C CA . VAL A 1 165 ? 18.000 16.808 -29.528 1.00 90.12 165 VAL A CA 1
ATOM 1256 C C . VAL A 1 165 ? 18.972 15.850 -30.213 1.00 90.12 165 VAL A C 1
ATOM 1258 O O . VAL A 1 165 ? 19.260 16.031 -31.389 1.00 90.12 165 VAL A O 1
ATOM 1261 N N . ALA A 1 166 ? 19.445 14.823 -29.506 1.00 88.69 166 ALA A N 1
ATOM 1262 C CA . ALA A 1 166 ? 20.343 13.825 -30.074 1.00 88.69 166 ALA A CA 1
ATOM 1263 C C . ALA A 1 166 ? 19.658 13.014 -31.185 1.00 88.69 166 ALA A C 1
ATOM 1265 O O . ALA A 1 166 ? 20.205 12.882 -32.274 1.00 88.69 166 ALA A O 1
ATOM 1266 N N . TRP A 1 167 ? 18.425 12.558 -30.946 1.00 91.62 167 TRP A N 1
ATOM 1267 C CA . TRP A 1 167 ? 17.619 11.847 -31.939 1.00 91.62 167 TRP A CA 1
ATOM 1268 C C . TRP A 1 167 ? 17.260 12.728 -33.143 1.00 91.62 167 TRP A C 1
ATOM 1270 O O . TRP A 1 167 ? 17.428 12.321 -34.289 1.00 91.62 167 TRP A O 1
ATOM 1280 N N . ASP A 1 168 ? 16.819 13.962 -32.892 1.00 91.69 168 ASP A N 1
ATOM 1281 C CA . ASP A 1 168 ? 16.481 14.938 -33.930 1.00 91.69 168 ASP A CA 1
ATOM 1282 C C . ASP A 1 168 ? 17.725 15.465 -34.674 1.00 91.69 168 ASP A C 1
ATOM 1284 O O . ASP A 1 168 ? 17.582 16.084 -35.730 1.00 91.69 168 ASP A O 1
ATOM 1288 N N . GLY A 1 169 ? 18.925 15.208 -34.153 1.00 89.00 169 GLY A N 1
ATOM 1289 C CA . GLY A 1 169 ? 20.207 15.501 -34.789 1.00 89.00 169 GLY A CA 1
ATOM 1290 C C . GLY A 1 169 ? 20.732 14.382 -35.691 1.00 89.00 169 GLY A C 1
ATOM 1291 O O . GLY A 1 169 ? 21.653 14.635 -36.463 1.00 89.00 169 GLY A O 1
ATOM 1292 N N . LEU A 1 170 ? 20.157 13.175 -35.627 1.00 90.56 170 LEU A N 1
ATOM 1293 C CA . LEU A 1 170 ? 20.503 12.085 -36.540 1.00 90.56 170 LEU A CA 1
ATOM 1294 C C . LEU A 1 170 ? 20.008 12.397 -37.952 1.00 90.56 170 LEU A C 1
ATOM 1296 O O . LEU A 1 170 ? 18.898 12.916 -38.130 1.00 90.56 170 LEU A O 1
ATOM 1300 N N . ASP A 1 171 ? 20.804 12.037 -38.948 1.00 90.69 171 ASP A N 1
ATOM 1301 C CA . ASP A 1 171 ? 20.418 12.043 -40.351 1.00 90.69 171 ASP A CA 1
ATOM 1302 C C . ASP A 1 171 ? 19.328 10.997 -40.640 1.00 90.69 171 ASP A C 1
ATOM 1304 O O . ASP A 1 171 ? 19.070 10.081 -39.854 1.00 90.69 171 ASP A O 1
ATOM 1308 N N . GLY A 1 172 ? 18.622 11.180 -41.758 1.00 87.19 172 GLY A N 1
ATOM 1309 C CA . GLY A 1 172 ? 17.474 10.342 -42.114 1.00 87.19 172 GLY A CA 1
ATOM 1310 C C . GLY A 1 172 ? 17.840 8.870 -42.313 1.00 87.19 172 GLY A C 1
ATOM 1311 O O . GLY A 1 172 ? 17.052 7.998 -41.943 1.00 87.19 172 GLY A O 1
ATOM 1312 N N . ASP A 1 173 ? 19.041 8.603 -42.825 1.00 88.31 173 ASP A N 1
ATOM 1313 C CA . ASP A 1 173 ? 19.528 7.247 -43.074 1.00 88.31 173 ASP A CA 1
ATOM 1314 C C . ASP A 1 173 ? 19.848 6.552 -41.746 1.00 88.31 173 ASP A C 1
ATOM 1316 O O . ASP A 1 173 ? 19.292 5.489 -41.467 1.00 88.31 173 ASP A O 1
ATOM 1320 N N . ALA A 1 174 ? 20.594 7.211 -40.851 1.00 85.56 174 ALA A N 1
ATOM 1321 C CA . ALA A 1 174 ? 20.849 6.685 -39.509 1.00 85.56 174 ALA A CA 1
ATOM 1322 C C . ALA A 1 174 ? 19.559 6.433 -38.708 1.00 85.56 174 ALA A C 1
ATOM 1324 O O . ALA A 1 174 ? 19.442 5.415 -38.026 1.00 85.56 174 ALA A O 1
ATOM 1325 N N . ARG A 1 175 ? 18.550 7.316 -38.784 1.00 88.56 175 ARG A N 1
ATOM 1326 C CA . ARG A 1 175 ? 17.250 7.058 -38.124 1.00 88.56 175 ARG A CA 1
ATOM 1327 C C . ARG A 1 175 ? 16.541 5.845 -38.703 1.00 88.56 175 ARG A C 1
ATOM 1329 O O . ARG A 1 175 ? 15.979 5.062 -37.940 1.00 88.56 175 ARG A O 1
ATOM 1336 N N . SER A 1 176 ? 16.575 5.696 -40.023 1.00 88.12 176 SER A N 1
ATOM 1337 C CA . SER A 1 176 ? 15.951 4.567 -40.712 1.00 88.12 176 SER A CA 1
ATOM 1338 C C . SER A 1 176 ? 16.606 3.245 -40.314 1.00 88.12 176 SER A C 1
ATOM 1340 O O . SER A 1 176 ? 15.904 2.256 -40.120 1.00 88.12 176 SER A O 1
ATOM 1342 N N . GLU A 1 177 ? 17.925 3.231 -40.102 1.00 91.12 177 GLU A N 1
ATOM 1343 C CA . GLU A 1 177 ? 18.641 2.065 -39.572 1.00 91.12 177 GLU A CA 1
ATOM 1344 C C . GLU A 1 177 ? 18.171 1.693 -38.159 1.00 91.12 177 GLU A C 1
ATOM 1346 O O . GLU A 1 177 ? 17.903 0.523 -37.892 1.00 91.12 177 GLU A O 1
ATOM 1351 N N . TRP A 1 178 ? 17.996 2.668 -37.260 1.00 91.31 178 TRP A N 1
ATOM 1352 C CA . TRP A 1 178 ? 17.467 2.409 -35.914 1.00 91.31 178 TRP A CA 1
ATOM 1353 C C . TRP A 1 178 ? 16.020 1.914 -35.928 1.00 91.31 178 TRP A C 1
ATOM 1355 O O . TRP A 1 178 ? 15.663 1.034 -35.146 1.00 91.31 178 TRP A O 1
ATOM 1365 N N . GLU A 1 179 ? 15.175 2.458 -36.805 1.00 90.25 179 GLU A N 1
ATOM 1366 C CA . GLU A 1 179 ? 13.797 1.987 -36.973 1.00 90.25 179 GLU A CA 1
ATOM 1367 C C . GLU A 1 179 ? 13.735 0.572 -37.550 1.00 90.25 179 GLU A C 1
ATOM 1369 O O . GLU A 1 179 ? 12.920 -0.232 -37.097 1.00 90.25 179 GLU A O 1
ATOM 1374 N N . GLN A 1 180 ? 14.601 0.250 -38.513 1.00 88.62 180 GLN A N 1
ATOM 1375 C CA . GLN A 1 180 ? 14.678 -1.089 -39.086 1.00 88.62 180 GLN A CA 1
ATOM 1376 C C . GLN A 1 180 ? 15.176 -2.099 -38.050 1.00 88.62 180 GLN A C 1
ATOM 1378 O O . GLN A 1 180 ? 14.537 -3.128 -37.853 1.00 88.62 180 GLN A O 1
ATOM 1383 N N . ARG A 1 181 ? 16.232 -1.762 -37.301 1.00 87.56 181 ARG A N 1
ATOM 1384 C CA . ARG A 1 181 ? 16.740 -2.605 -36.211 1.00 87.56 181 ARG A CA 1
ATOM 1385 C C . ARG A 1 181 ? 15.703 -2.834 -35.115 1.00 87.56 181 ARG A C 1
ATOM 1387 O O . ARG A 1 181 ? 15.592 -3.951 -34.632 1.00 87.56 181 ARG A O 1
ATOM 1394 N N . ALA A 1 182 ? 14.914 -1.820 -34.757 1.00 86.75 182 ALA A N 1
ATOM 1395 C CA . ALA A 1 182 ? 13.843 -1.982 -33.773 1.00 86.75 182 ALA A CA 1
ATOM 1396 C C . ALA A 1 182 ? 12.758 -2.969 -34.240 1.00 86.75 182 ALA A C 1
ATOM 1398 O O . ALA A 1 182 ? 12.261 -3.744 -33.429 1.00 86.75 182 ALA A O 1
ATOM 1399 N N . ARG A 1 183 ? 12.428 -2.985 -35.541 1.00 84.62 183 ARG A N 1
ATOM 1400 C CA . ARG A 1 183 ? 11.501 -3.974 -36.126 1.00 84.62 183 ARG A CA 1
ATOM 1401 C C . ARG A 1 183 ? 12.103 -5.373 -36.180 1.00 84.62 183 ARG A C 1
ATOM 1403 O O . ARG A 1 183 ? 11.402 -6.344 -35.916 1.00 84.62 183 ARG A O 1
ATOM 1410 N N . ASP A 1 184 ? 13.383 -5.475 -36.523 1.00 84.00 184 ASP A N 1
ATOM 1411 C CA . ASP A 1 184 ? 14.080 -6.759 -36.597 1.00 84.00 184 ASP A CA 1
ATOM 1412 C C . ASP A 1 184 ? 14.234 -7.373 -35.195 1.00 84.00 184 ASP A C 1
ATOM 1414 O O . ASP A 1 184 ? 14.017 -8.569 -35.021 1.00 84.00 184 ASP A O 1
ATOM 1418 N N . GLU A 1 185 ? 14.525 -6.558 -34.176 1.00 74.88 185 GLU A N 1
ATOM 1419 C CA . GLU A 1 185 ? 14.536 -6.981 -32.772 1.00 74.88 185 GLU A CA 1
ATOM 1420 C C . GLU A 1 185 ? 13.146 -7.352 -32.257 1.00 74.88 185 GLU A C 1
ATOM 1422 O O . GLU A 1 185 ? 13.045 -8.267 -31.454 1.00 74.88 185 GLU A O 1
ATOM 1427 N N . GLU A 1 186 ? 12.073 -6.714 -32.729 1.00 67.56 186 GLU A N 1
ATOM 1428 C CA . GLU A 1 186 ? 10.702 -7.121 -32.395 1.00 67.56 186 GLU A CA 1
ATOM 1429 C C . GLU A 1 186 ? 10.350 -8.482 -33.028 1.00 67.56 186 GLU A C 1
ATOM 1431 O O . GLU A 1 186 ? 9.780 -9.342 -32.359 1.00 67.56 186 GLU A O 1
ATOM 1436 N N . GLY A 1 187 ? 10.767 -8.722 -34.278 1.00 63.72 187 GLY A N 1
ATOM 1437 C CA . GLY A 1 187 ? 10.502 -9.970 -35.005 1.00 63.72 187 GLY A CA 1
ATOM 1438 C C . GLY A 1 187 ? 11.357 -11.173 -34.583 1.00 63.72 187 GLY A C 1
ATOM 1439 O O . GLY A 1 187 ? 10.951 -12.315 -34.793 1.00 63.72 187 GLY A O 1
ATOM 1440 N N . ASN A 1 188 ? 12.526 -10.956 -33.974 1.00 58.41 188 ASN A N 1
ATOM 1441 C CA . ASN A 1 188 ? 13.436 -12.035 -33.562 1.00 58.41 188 ASN A CA 1
ATOM 1442 C C . ASN A 1 188 ? 13.073 -12.665 -32.198 1.00 58.41 188 ASN A C 1
ATOM 1444 O O . ASN A 1 188 ? 13.715 -13.621 -31.777 1.00 58.41 188 ASN A O 1
ATOM 1448 N N . ILE A 1 189 ? 12.062 -12.134 -31.497 1.00 51.84 189 ILE A N 1
ATOM 1449 C CA . ILE A 1 189 ? 11.570 -12.647 -30.200 1.00 51.84 189 ILE A CA 1
ATOM 1450 C C . ILE A 1 189 ? 10.294 -13.504 -30.386 1.00 51.84 189 ILE A C 1
ATOM 1452 O O . ILE A 1 189 ? 9.677 -13.913 -29.401 1.00 51.84 189 ILE A O 1
ATOM 1456 N N . ASP A 1 190 ? 9.890 -13.757 -31.637 1.00 47.94 190 ASP A N 1
ATOM 1457 C CA . ASP A 1 190 ? 8.744 -14.597 -32.026 1.00 47.94 190 ASP A CA 1
ATOM 1458 C C . ASP A 1 190 ? 9.158 -16.000 -32.548 1.00 47.94 190 ASP A C 1
ATOM 1460 O O . ASP A 1 190 ? 8.289 -16.788 -32.935 1.00 47.94 190 ASP A O 1
ATOM 1464 N N . GLN A 1 191 ? 10.461 -16.332 -32.561 1.00 38.50 191 GLN A N 1
ATOM 1465 C CA . GLN A 1 191 ? 11.010 -17.673 -32.861 1.00 38.50 191 GLN A CA 1
ATOM 1466 C C . GLN A 1 191 ? 11.519 -18.376 -31.601 1.00 38.50 191 GLN A C 1
ATOM 1468 O O . GLN A 1 191 ? 11.380 -19.620 -31.548 1.00 38.50 191 GLN A O 1
#

Secondary structure (DSSP, 8-state):
--------------------PPPHHHHHHHHHHHHTHHHHHHHHH-TT---THHHHHHHHHHHHHHHTSHHHHHHHTT-HHHHHHHHHHHHHHHIIIIIHHHHHHHHTTSS-TTT-------HHHHHTTSPPPPHHHHHHHHHHHHHHHHHHHTT-S-HHHHHHHHHHTS-HHHHHHHHHHHHHHHHTT--

Radius of gyration: 30.62 Å; chains: 1; bounding box: 91×48×75 Å